Protein AF-A0A7C6J1G3-F1 (afdb_monomer)

Sequence (186 aa):
MIFKYNRFLTGIILILGGLLIISLSATAILRTLIIIASLIILFSNIPSLIENSKAAKWKTYNFFDSLMMVIFAIVLLIFPPDFITKIIGGVIFGLSIINLIKAKDKIKQLQNDLYRYILALILIIVDPIDITKIVCWIIGLLVIVTGIILLLDIRLPKRSQPTKSEEPRRRTNVIDVDDFHVHDEE

Secondary structure (DSSP, 8-state):
-HHHHHHHHHHHHHHHHHHHHHHS-HHHHHHHHHHHHHHHHHHHHHHHHHHHHTS-TTSHHHHHHHHHHHHHHHHHHHS-HHHHHHHHHHHHHHHHHHHHHH-SSHHHHHHHHHHHHHHHHHHHHS-HHHHHHHHHHHHHHHHHHHHHHHHHHHHS---PPP------------------------

Solvent-accessible surface area (backbone atoms only — not comparable to full-atom values): 10358 Å² total; per-residue (Å²): 112,69,72,62,51,54,44,43,52,50,14,53,52,30,33,53,48,11,53,48,46,50,68,49,57,34,62,58,52,53,52,51,52,44,47,53,53,26,49,53,42,36,67,62,23,52,61,51,26,59,56,32,68,74,48,64,90,84,37,53,63,59,23,50,52,25,45,52,46,39,53,48,23,52,48,55,67,73,47,58,70,60,59,53,39,31,49,53,14,50,50,47,36,49,52,49,50,52,52,39,71,72,39,94,50,46,68,63,43,47,66,72,43,41,65,47,48,52,50,16,48,46,36,55,71,47,54,61,48,57,55,42,42,54,51,31,43,55,53,14,50,53,37,28,52,51,12,50,53,45,45,50,60,70,69,50,74,76,79,72,72,82,75,80,74,88,78,84,82,78,84,75,87,79,80,92,74,85,88,86,83,87,90,83,95,135

Nearest PDB structures (foldseek):
  3ja6-assembly1_I  TM=3.444E-01  e=5.443E+00  Escherichia coli

Radius of gyration: 36.63 Å; Cα contacts (8 Å, |Δi|>4): 139; chains: 1; bounding box: 53×96×107 Å

Structure (mmCIF, N/CA/C/O backbone):
data_AF-A0A7C6J1G3-F1
#
_entry.id   AF-A0A7C6J1G3-F1
#
loop_
_atom_site.group_PDB
_atom_site.id
_atom_site.type_symbol
_atom_site.label_atom_id
_atom_site.label_alt_id
_atom_site.label_comp_id
_atom_site.label_asym_id
_atom_site.label_entity_id
_atom_site.label_seq_id
_atom_site.pdbx_PDB_ins_code
_atom_site.Cartn_x
_atom_site.Cartn_y
_atom_site.Cartn_z
_atom_site.occupancy
_atom_site.B_iso_or_equiv
_atom_site.auth_seq_id
_atom_site.auth_comp_id
_atom_site.auth_asym_id
_atom_site.auth_atom_id
_atom_site.pdbx_PDB_model_num
ATOM 1 N N . MET A 1 1 ? 18.988 21.930 -32.491 1.00 55.47 1 MET A N 1
ATOM 2 C CA . MET A 1 1 ? 19.706 20.733 -31.986 1.00 55.47 1 MET A CA 1
ATOM 3 C C . MET A 1 1 ? 19.414 20.461 -30.507 1.00 55.47 1 MET A C 1
ATOM 5 O O . MET A 1 1 ? 19.002 19.354 -30.190 1.00 55.47 1 MET A O 1
ATOM 9 N N . ILE A 1 2 ? 19.508 21.475 -29.637 1.00 58.78 2 ILE A N 1
ATOM 10 C CA . ILE A 1 2 ? 19.320 21.386 -28.170 1.00 58.78 2 ILE A CA 1
ATOM 11 C C . ILE A 1 2 ? 17.994 20.710 -27.756 1.00 58.78 2 ILE A C 1
ATOM 13 O O . ILE A 1 2 ? 17.982 19.817 -26.916 1.00 58.78 2 ILE A O 1
ATOM 17 N N . PHE A 1 3 ? 16.877 21.044 -28.412 1.00 60.72 3 PHE A N 1
ATOM 18 C CA . PHE A 1 3 ? 15.561 20.480 -28.066 1.00 60.72 3 PHE A CA 1
ATOM 19 C C . PHE A 1 3 ? 15.422 18.971 -28.351 1.00 60.72 3 PHE A C 1
ATOM 21 O O . PHE A 1 3 ? 14.710 18.270 -27.634 1.00 60.72 3 PHE A O 1
ATOM 28 N N . LYS A 1 4 ? 16.109 18.455 -29.383 1.00 63.78 4 LYS A N 1
ATOM 29 C CA . LYS A 1 4 ? 16.123 17.013 -29.697 1.00 63.78 4 LYS A CA 1
ATOM 30 C C . LYS A 1 4 ? 16.995 16.238 -28.708 1.00 63.78 4 LYS A C 1
ATOM 32 O O . LYS A 1 4 ? 16.631 15.132 -28.325 1.00 63.78 4 LYS A O 1
ATOM 37 N N . TYR A 1 5 ? 18.097 16.843 -28.266 1.00 72.88 5 TYR A N 1
ATOM 38 C CA . TYR A 1 5 ? 18.989 16.259 -27.267 1.00 72.88 5 TYR A CA 1
ATOM 39 C C . TYR A 1 5 ? 18.300 16.115 -25.904 1.00 72.88 5 TYR A C 1
ATOM 41 O O . TYR A 1 5 ? 18.354 15.044 -25.306 1.00 72.88 5 TYR A O 1
ATOM 49 N N . ASN A 1 6 ? 17.552 17.135 -25.469 1.00 81.25 6 ASN A N 1
ATOM 50 C CA . ASN A 1 6 ? 16.806 17.068 -24.210 1.00 81.25 6 ASN A CA 1
ATOM 51 C C . ASN A 1 6 ? 15.760 15.947 -24.215 1.00 81.25 6 ASN A C 1
ATOM 53 O O . ASN A 1 6 ? 15.710 15.175 -23.267 1.00 81.25 6 ASN A O 1
ATOM 57 N N . ARG A 1 7 ? 14.979 15.788 -25.294 1.00 81.88 7 ARG A N 1
ATOM 58 C CA . ARG A 1 7 ? 13.995 14.692 -25.387 1.00 81.88 7 ARG A CA 1
ATOM 59 C C . ARG A 1 7 ? 14.649 13.310 -25.389 1.00 81.88 7 ARG A C 1
ATOM 61 O O . ARG A 1 7 ? 14.102 12.382 -24.801 1.00 81.88 7 ARG A O 1
ATOM 68 N N . PHE A 1 8 ? 15.814 13.178 -26.027 1.00 85.44 8 PHE A N 1
ATOM 69 C CA . PHE A 1 8 ? 16.560 11.920 -26.068 1.00 85.44 8 PHE A CA 1
ATOM 70 C C . PHE A 1 8 ? 17.057 11.535 -24.674 1.00 85.44 8 PHE A C 1
ATOM 72 O O . PHE A 1 8 ? 16.825 10.416 -24.219 1.00 85.44 8 PHE A O 1
ATOM 79 N N . LEU A 1 9 ? 17.660 12.494 -23.967 1.00 89.00 9 LEU A N 1
ATOM 80 C CA . LEU A 1 9 ? 18.106 12.321 -22.589 1.00 89.00 9 LEU A CA 1
ATOM 81 C C . LEU A 1 9 ? 16.930 11.963 -21.666 1.00 89.00 9 LEU A C 1
ATOM 83 O O . LEU A 1 9 ? 17.026 11.009 -20.900 1.00 89.00 9 LEU A O 1
ATOM 87 N N . THR A 1 10 ? 15.799 12.670 -21.777 1.00 89.88 10 THR A N 1
ATOM 88 C CA . THR A 1 10 ? 14.585 12.371 -21.001 1.00 89.88 10 THR A CA 1
ATOM 89 C C . THR A 1 10 ? 14.067 10.958 -21.275 1.00 89.88 10 THR A C 1
ATOM 91 O O . THR A 1 10 ? 13.721 10.256 -20.331 1.00 89.88 10 THR A O 1
ATOM 94 N N . GLY A 1 11 ? 14.058 10.504 -22.533 1.00 89.81 11 GLY A N 1
ATOM 95 C CA . GLY A 1 11 ? 13.656 9.139 -22.886 1.00 89.81 11 GLY A CA 1
ATOM 96 C C . GLY A 1 11 ? 14.539 8.071 -22.232 1.00 89.81 11 GLY A C 1
ATOM 97 O O . GLY A 1 11 ? 14.019 7.113 -21.662 1.00 89.81 11 GLY A O 1
ATOM 98 N N . ILE A 1 12 ? 15.864 8.266 -22.234 1.00 92.62 12 ILE A N 1
ATOM 99 C CA . ILE A 1 12 ? 16.811 7.369 -21.546 1.00 92.62 12 ILE A CA 1
ATOM 100 C C . ILE A 1 12 ? 16.575 7.376 -20.032 1.00 92.62 12 ILE A C 1
ATOM 102 O O . ILE A 1 12 ? 16.497 6.309 -19.425 1.00 92.62 12 ILE A O 1
ATOM 106 N N . ILE A 1 13 ? 16.426 8.559 -19.424 1.00 94.00 13 ILE A N 1
ATOM 107 C CA . ILE A 1 13 ? 16.165 8.699 -17.983 1.00 94.00 13 ILE A CA 1
ATOM 108 C C . ILE A 1 13 ? 14.877 7.970 -17.593 1.00 94.00 13 ILE A C 1
ATOM 110 O O . ILE A 1 13 ? 14.857 7.291 -16.571 1.00 94.00 13 ILE A O 1
ATOM 114 N N . LEU A 1 14 ? 13.821 8.059 -18.405 1.00 93.31 14 LEU A N 1
ATOM 115 C CA . LEU A 1 14 ? 12.567 7.352 -18.148 1.00 93.31 14 LEU A CA 1
ATOM 116 C C . LEU A 1 14 ? 12.742 5.835 -18.229 1.00 93.31 14 LEU A C 1
ATOM 118 O O . LEU A 1 14 ? 12.286 5.137 -17.332 1.00 93.31 14 LEU A O 1
ATOM 122 N N . ILE A 1 15 ? 13.443 5.308 -19.236 1.00 93.44 15 ILE A N 1
ATOM 123 C CA . ILE A 1 15 ? 13.691 3.859 -19.332 1.00 93.44 15 ILE A CA 1
ATOM 124 C C . ILE A 1 15 ? 14.484 3.362 -18.119 1.00 93.44 15 ILE A C 1
ATOM 126 O O . ILE A 1 15 ? 14.101 2.369 -17.498 1.00 93.44 15 ILE A O 1
ATOM 1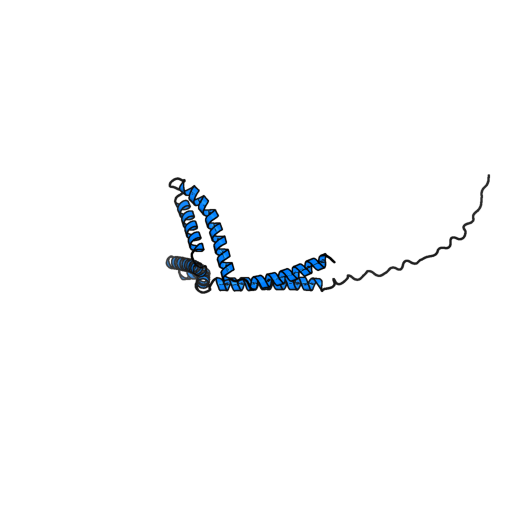30 N N . LEU A 1 16 ? 15.554 4.071 -17.745 1.00 94.44 16 LEU A N 1
ATOM 131 C CA . LEU A 1 16 ? 16.349 3.742 -16.560 1.00 94.44 16 LEU A CA 1
ATOM 132 C C . LEU A 1 16 ? 15.520 3.851 -15.275 1.00 94.44 16 LEU A C 1
ATOM 134 O O . LEU A 1 16 ? 15.597 2.971 -14.423 1.00 94.44 16 LEU A O 1
ATOM 138 N N . GLY A 1 17 ? 14.690 4.888 -15.152 1.00 92.12 17 GLY A N 1
ATOM 139 C CA . GLY A 1 17 ? 13.786 5.079 -14.022 1.00 92.12 17 GLY A CA 1
ATOM 140 C C . GLY A 1 17 ? 12.739 3.971 -13.913 1.00 92.12 17 GLY A C 1
ATOM 141 O O . GLY A 1 17 ? 12.500 3.459 -12.825 1.00 92.12 17 GLY A O 1
ATOM 142 N N . GLY A 1 18 ? 12.156 3.539 -15.031 1.00 91.12 18 GLY A N 1
ATOM 143 C CA . GLY A 1 18 ? 11.203 2.433 -15.057 1.00 91.12 18 GLY A CA 1
ATOM 144 C C . GLY A 1 18 ? 11.844 1.093 -14.686 1.00 91.12 18 GLY A C 1
ATOM 145 O O . GLY A 1 18 ? 11.279 0.357 -13.880 1.00 91.12 18 GLY A O 1
ATOM 146 N N . LEU A 1 19 ? 13.059 0.809 -15.175 1.00 93.88 19 LEU A N 1
ATOM 147 C CA . LEU A 1 19 ? 13.841 -0.357 -14.736 1.00 93.88 19 LEU A CA 1
ATOM 148 C C . LEU A 1 19 ? 14.156 -0.300 -13.237 1.00 93.88 19 L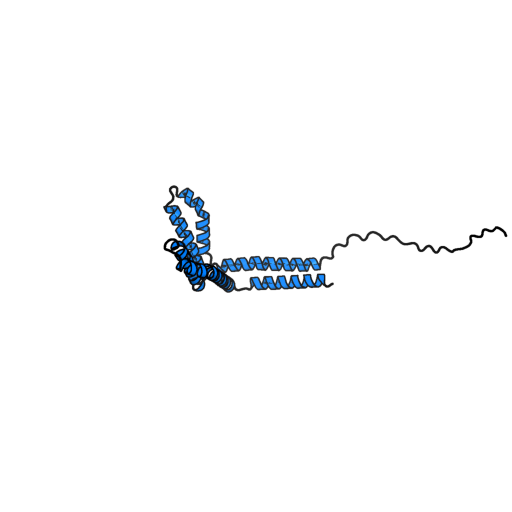EU A C 1
ATOM 150 O O . LEU A 1 19 ? 14.057 -1.313 -12.546 1.00 93.88 19 LEU A O 1
ATOM 154 N N . LEU A 1 20 ? 14.496 0.884 -12.725 1.00 92.69 20 LEU A N 1
ATOM 155 C CA . LEU A 1 20 ? 14.763 1.091 -11.307 1.00 92.69 20 LEU A CA 1
ATOM 156 C C . LEU A 1 20 ? 13.513 0.810 -10.462 1.00 92.69 20 LEU A C 1
ATOM 158 O O . LEU A 1 20 ? 13.609 0.070 -9.490 1.00 92.69 20 LEU A O 1
ATOM 162 N N . ILE A 1 21 ? 12.336 1.302 -10.868 1.00 91.38 21 ILE A N 1
ATOM 163 C CA . ILE A 1 21 ? 11.056 1.024 -10.191 1.00 91.38 21 ILE A CA 1
ATOM 164 C C . ILE A 1 21 ? 10.758 -0.482 -10.145 1.00 91.38 21 ILE A C 1
ATOM 166 O O . ILE A 1 21 ? 10.332 -0.980 -9.107 1.00 91.38 21 ILE A O 1
ATOM 170 N N . ILE A 1 22 ? 11.002 -1.214 -11.237 1.00 91.69 22 ILE A N 1
ATOM 171 C CA . ILE A 1 22 ? 10.791 -2.674 -11.293 1.00 91.69 22 ILE A CA 1
ATOM 172 C C . ILE A 1 22 ? 11.765 -3.418 -10.368 1.00 91.69 22 ILE A C 1
ATOM 174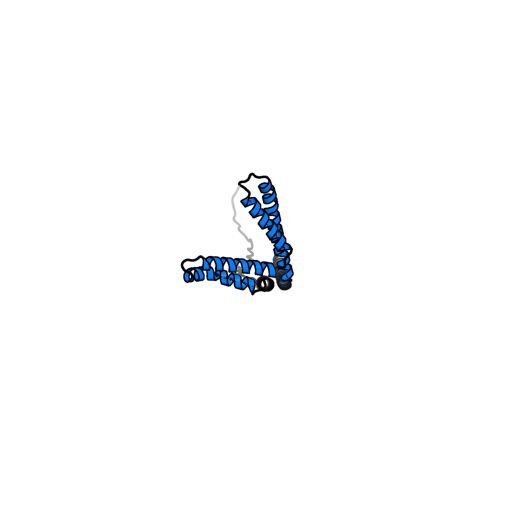 O O . ILE A 1 22 ? 11.401 -4.432 -9.777 1.00 91.69 22 ILE A O 1
ATOM 178 N N . SER A 1 23 ? 12.995 -2.916 -10.248 1.00 90.31 23 SER A N 1
ATOM 179 C CA . SER A 1 23 ? 14.060 -3.507 -9.430 1.00 90.31 23 SER A CA 1
ATOM 180 C C . SER A 1 23 ? 13.931 -3.188 -7.934 1.00 90.31 23 SER A C 1
ATOM 182 O O . SER A 1 23 ? 14.582 -3.821 -7.099 1.00 90.31 23 SER A O 1
ATOM 184 N N . LEU A 1 24 ? 13.098 -2.211 -7.553 1.00 90.31 24 LEU A N 1
ATOM 185 C CA . LEU A 1 24 ? 12.931 -1.862 -6.147 1.00 90.31 24 LEU A CA 1
ATOM 186 C C . LEU A 1 24 ? 12.335 -3.029 -5.346 1.00 90.31 24 LEU A C 1
ATOM 188 O O . LEU A 1 24 ? 11.374 -3.687 -5.745 1.00 90.31 24 LEU A O 1
ATOM 192 N N . SER A 1 25 ? 12.863 -3.221 -4.137 1.00 89.19 25 SER A N 1
ATOM 193 C CA . SER A 1 25 ? 12.294 -4.164 -3.179 1.00 89.19 25 SER A CA 1
ATOM 194 C C . SER A 1 25 ? 10.911 -3.691 -2.728 1.00 89.19 25 SER A C 1
ATOM 196 O O . SER A 1 25 ? 10.782 -2.688 -2.021 1.00 89.19 25 SER A O 1
ATOM 198 N N . ALA A 1 26 ? 9.876 -4.448 -3.093 1.00 87.06 26 ALA A N 1
ATOM 199 C CA . ALA A 1 26 ? 8.499 -4.196 -2.672 1.00 87.06 26 ALA A CA 1
ATOM 200 C C . ALA A 1 26 ? 8.353 -4.149 -1.143 1.00 87.06 26 ALA A C 1
ATOM 202 O O . ALA A 1 26 ? 7.615 -3.320 -0.616 1.00 87.06 26 ALA A O 1
ATOM 203 N N . THR A 1 27 ? 9.112 -4.976 -0.419 1.00 86.81 27 THR A N 1
ATOM 204 C CA . THR A 1 27 ? 9.146 -4.962 1.048 1.00 86.81 27 THR A CA 1
ATOM 205 C C . THR A 1 27 ? 9.686 -3.637 1.583 1.00 86.81 27 THR A C 1
ATOM 207 O O . THR A 1 27 ? 9.135 -3.091 2.536 1.00 86.81 27 THR A O 1
ATOM 210 N N . ALA A 1 28 ? 10.742 -3.096 0.965 1.00 86.81 28 ALA A N 1
ATOM 211 C CA . ALA A 1 28 ? 11.298 -1.805 1.356 1.00 86.81 28 ALA A CA 1
ATOM 212 C C . ALA A 1 28 ? 10.307 -0.669 1.075 1.00 86.81 28 ALA A C 1
ATOM 214 O O . ALA A 1 28 ? 10.052 0.132 1.969 1.00 86.81 28 ALA A O 1
ATOM 215 N N . ILE A 1 29 ? 9.685 -0.649 -0.113 1.00 88.00 29 ILE A N 1
ATOM 216 C CA . ILE A 1 29 ? 8.659 0.346 -0.470 1.00 88.00 29 ILE A CA 1
ATOM 217 C C . ILE A 1 29 ? 7.518 0.327 0.545 1.00 88.00 29 ILE A C 1
ATOM 219 O O . ILE A 1 29 ? 7.181 1.363 1.115 1.00 88.00 29 ILE A O 1
ATOM 223 N N . LEU A 1 30 ? 6.936 -0.849 0.789 1.00 87.19 30 LEU A N 1
ATOM 224 C CA . LEU A 1 30 ? 5.787 -0.992 1.675 1.00 87.19 30 LEU A CA 1
ATOM 225 C C . LEU A 1 30 ? 6.130 -0.558 3.106 1.00 87.19 30 LEU A C 1
ATOM 227 O O . LEU A 1 30 ? 5.359 0.161 3.740 1.00 87.19 30 LEU A O 1
ATOM 231 N N . ARG A 1 31 ? 7.321 -0.926 3.593 1.00 86.75 31 ARG A N 1
ATOM 232 C CA . ARG A 1 31 ? 7.805 -0.507 4.912 1.00 86.75 31 ARG A CA 1
ATOM 233 C C . ARG A 1 31 ? 8.002 1.005 4.991 1.00 86.75 31 ARG A C 1
ATOM 235 O O . ARG A 1 31 ? 7.574 1.615 5.965 1.00 86.75 31 ARG A O 1
ATOM 242 N N . THR A 1 32 ? 8.596 1.622 3.971 1.00 89.12 32 THR A N 1
ATOM 243 C CA . THR A 1 32 ? 8.761 3.079 3.907 1.00 89.12 32 THR A CA 1
ATOM 244 C C . THR A 1 32 ? 7.411 3.794 3.883 1.00 89.12 32 THR A C 1
ATOM 246 O O . THR A 1 32 ? 7.228 4.756 4.626 1.00 89.12 32 THR A O 1
ATOM 249 N N . LEU A 1 33 ? 6.443 3.312 3.098 1.00 88.50 33 LEU A N 1
ATOM 250 C CA . LEU A 1 33 ? 5.092 3.881 3.052 1.00 88.50 33 LEU A CA 1
ATOM 251 C C . LEU A 1 33 ? 4.389 3.803 4.410 1.00 88.50 33 LEU A C 1
ATOM 253 O O . LEU A 1 33 ? 3.800 4.791 4.842 1.00 88.50 33 LEU A O 1
ATOM 257 N N . ILE A 1 34 ? 4.489 2.669 5.110 1.00 88.62 34 ILE A N 1
ATOM 258 C CA . ILE A 1 34 ? 3.907 2.507 6.450 1.00 88.62 34 ILE A CA 1
ATOM 259 C C . ILE A 1 34 ? 4.566 3.444 7.459 1.00 88.62 34 ILE A C 1
ATOM 261 O O . ILE A 1 34 ? 3.860 4.056 8.259 1.00 88.62 34 ILE A O 1
ATOM 265 N N . ILE A 1 35 ? 5.889 3.614 7.407 1.00 90.44 35 ILE A N 1
ATOM 266 C CA . ILE A 1 35 ? 6.593 4.569 8.271 1.00 90.44 35 ILE A CA 1
ATOM 267 C C . ILE A 1 35 ? 6.085 5.990 8.010 1.00 90.44 35 ILE A C 1
ATOM 269 O O . ILE A 1 35 ? 5.720 6.685 8.956 1.00 90.44 35 ILE A O 1
ATOM 273 N N . ILE A 1 36 ? 6.000 6.408 6.743 1.00 92.88 36 ILE A N 1
ATOM 274 C CA . ILE A 1 36 ? 5.495 7.738 6.371 1.00 92.88 36 ILE A CA 1
ATOM 275 C C . ILE A 1 36 ? 4.052 7.925 6.858 1.00 92.88 36 ILE A C 1
ATOM 277 O O . ILE A 1 36 ? 3.757 8.923 7.512 1.00 92.88 36 ILE A O 1
ATOM 281 N N . ALA A 1 37 ? 3.164 6.962 6.601 1.00 89.69 37 ALA A N 1
ATOM 282 C CA . ALA A 1 37 ? 1.771 7.023 7.035 1.00 89.69 37 ALA A CA 1
ATOM 283 C C . ALA A 1 37 ? 1.650 7.106 8.565 1.00 89.69 37 ALA A C 1
ATOM 285 O O . ALA A 1 37 ? 0.896 7.926 9.085 1.00 89.69 37 ALA A O 1
ATOM 286 N N . SER A 1 38 ? 2.437 6.311 9.291 1.00 91.56 38 SER A N 1
ATOM 287 C CA . SER A 1 38 ? 2.443 6.310 10.757 1.00 91.56 38 SER A CA 1
ATOM 288 C C . SER A 1 38 ? 2.935 7.638 11.322 1.00 91.56 38 SER A C 1
ATOM 290 O O . SER A 1 38 ? 2.339 8.162 12.259 1.00 91.56 38 SER A O 1
ATOM 292 N N . LEU A 1 39 ? 3.978 8.226 10.727 1.00 94.31 39 LEU A N 1
ATOM 293 C CA . LEU A 1 39 ? 4.459 9.552 11.109 1.00 94.31 39 LEU A CA 1
ATOM 294 C C . LEU A 1 39 ? 3.384 10.616 10.887 1.00 94.31 39 LEU A C 1
ATOM 296 O O . LEU A 1 39 ? 3.158 11.425 11.782 1.00 94.31 39 LEU A O 1
ATOM 300 N N . ILE A 1 40 ? 2.684 10.592 9.748 1.00 94.12 40 ILE A N 1
ATOM 301 C CA . ILE A 1 40 ? 1.577 11.522 9.476 1.00 94.12 40 ILE A CA 1
ATOM 302 C C . ILE A 1 40 ? 0.501 11.404 10.563 1.00 94.12 40 ILE A C 1
ATOM 304 O O . ILE A 1 40 ? 0.102 12.424 11.123 1.00 94.12 40 ILE A O 1
ATOM 308 N N . ILE A 1 41 ? 0.085 10.180 10.911 1.00 93.00 41 ILE A N 1
ATOM 309 C CA . ILE A 1 41 ? -0.918 9.940 11.962 1.00 93.00 41 ILE A CA 1
ATOM 310 C C . ILE A 1 41 ? -0.422 10.451 13.320 1.00 93.00 41 ILE A C 1
ATOM 312 O O . ILE A 1 41 ? -1.188 11.077 14.053 1.00 93.00 41 ILE A O 1
ATOM 316 N N . LEU A 1 42 ? 0.846 10.224 13.671 1.00 93.19 42 LEU A N 1
ATOM 317 C CA . LEU A 1 42 ? 1.416 10.724 14.924 1.00 93.19 42 LEU A CA 1
ATOM 318 C C . LEU A 1 42 ? 1.428 12.254 14.959 1.00 93.19 42 LEU A C 1
ATOM 320 O O . LEU A 1 42 ? 0.935 12.846 15.918 1.00 93.19 42 LEU A O 1
ATOM 324 N N . PHE A 1 43 ? 1.931 12.899 13.906 1.00 92.88 43 PHE A N 1
ATOM 325 C CA . PHE A 1 43 ? 1.994 14.358 13.831 1.00 92.88 43 PHE A CA 1
ATOM 326 C C . PHE A 1 43 ? 0.612 15.009 13.858 1.00 92.88 43 PHE A C 1
ATOM 328 O O . PHE A 1 43 ? 0.468 16.073 14.455 1.00 92.88 43 PHE A O 1
ATOM 335 N N . SER A 1 44 ? -0.411 14.383 13.269 1.00 90.75 44 SER A N 1
ATOM 336 C CA . SER A 1 44 ? -1.774 14.917 13.314 1.00 90.75 44 SER A CA 1
ATOM 337 C C . SER A 1 44 ? -2.458 14.697 14.666 1.00 90.75 44 SER A C 1
ATOM 339 O O . SER A 1 44 ? -3.209 15.559 15.119 1.00 90.75 44 SER A O 1
ATOM 341 N N . ASN A 1 45 ? -2.218 13.560 15.329 1.00 91.00 45 ASN A N 1
ATOM 342 C CA . ASN A 1 45 ? -2.992 13.165 16.510 1.00 91.00 45 ASN A CA 1
ATOM 343 C C . ASN A 1 45 ? -2.327 13.510 17.847 1.00 91.00 45 ASN A C 1
ATOM 345 O O . ASN A 1 45 ? -3.047 13.724 18.818 1.00 91.00 45 ASN A O 1
ATOM 349 N N . ILE A 1 46 ? -0.997 13.636 17.927 1.00 91.69 46 ILE A N 1
ATOM 350 C CA . ILE A 1 46 ? -0.314 14.047 19.169 1.00 91.69 46 ILE A CA 1
ATOM 351 C C . ILE A 1 46 ? -0.747 15.455 19.620 1.00 91.69 46 ILE A C 1
ATOM 353 O O . ILE A 1 46 ? -1.114 15.601 20.789 1.00 91.69 46 ILE A O 1
ATOM 357 N N . PRO A 1 47 ? -0.774 16.491 18.754 1.00 90.06 47 PRO A N 1
ATOM 358 C CA . PRO A 1 47 ? -1.239 17.817 19.162 1.00 90.06 47 PRO A CA 1
ATOM 359 C C . PRO A 1 47 ? -2.696 17.792 19.635 1.00 90.06 47 PRO A C 1
ATOM 361 O O . PRO A 1 47 ? -3.009 18.337 20.693 1.00 90.06 47 PRO A O 1
ATOM 364 N N . SER A 1 48 ? -3.560 17.079 18.903 1.00 85.88 48 SER A N 1
ATOM 365 C CA . SER A 1 48 ? -4.969 16.877 19.264 1.00 85.88 48 SER A CA 1
ATOM 366 C C . SER A 1 48 ? -5.117 16.174 20.619 1.00 85.88 48 SER A C 1
ATOM 368 O O . SER A 1 48 ? -5.948 16.564 21.439 1.00 85.88 48 SER A O 1
ATOM 370 N N . LEU A 1 49 ? -4.286 15.168 20.906 1.00 88.06 49 LEU A N 1
ATOM 371 C CA . LEU A 1 49 ? -4.276 14.470 22.190 1.00 88.06 49 LEU A CA 1
ATOM 372 C C . LEU A 1 49 ? -3.908 15.420 23.336 1.00 88.06 49 LEU A C 1
ATOM 374 O O . LEU A 1 49 ? -4.590 15.439 24.360 1.00 88.06 49 LEU A O 1
ATOM 378 N N . ILE A 1 50 ? -2.869 16.241 23.153 1.00 87.50 50 ILE A N 1
ATOM 379 C CA . ILE A 1 50 ? -2.422 17.216 24.157 1.00 87.50 50 ILE A CA 1
ATOM 380 C C . ILE A 1 50 ? -3.506 18.269 24.405 1.00 87.50 50 ILE A C 1
ATOM 382 O O . ILE A 1 50 ? -3.792 18.590 25.558 1.00 87.50 50 ILE A O 1
ATOM 386 N N . GLU A 1 51 ? -4.131 18.797 23.355 1.00 87.88 51 GLU A N 1
ATOM 387 C CA . GLU A 1 51 ? -5.186 19.805 23.481 1.00 87.88 51 GLU A CA 1
ATOM 388 C C . GLU A 1 51 ? -6.424 19.239 24.187 1.00 87.88 51 GLU A C 1
ATOM 390 O O . GLU A 1 51 ? -6.932 19.830 25.143 1.00 87.88 51 GLU A O 1
ATOM 395 N N . ASN A 1 52 ? -6.875 18.054 23.771 1.00 85.62 52 ASN A N 1
ATOM 396 C CA . ASN A 1 52 ? -8.045 17.407 24.355 1.00 85.62 52 ASN A CA 1
ATOM 397 C C . ASN A 1 52 ? -7.790 16.893 25.779 1.00 85.62 52 ASN A C 1
ATOM 399 O O . ASN A 1 52 ? -8.738 16.811 26.556 1.00 85.62 52 ASN A O 1
ATOM 403 N N . SER A 1 53 ? -6.533 16.626 26.159 1.00 81.31 53 SER A N 1
ATOM 404 C CA . SER A 1 53 ? -6.167 16.256 27.538 1.00 81.31 53 SER A CA 1
ATOM 405 C C . SER A 1 53 ? -6.417 17.382 28.549 1.00 81.31 53 SER A C 1
ATOM 407 O O . SER A 1 53 ? -6.659 17.124 29.725 1.00 81.31 53 SER A O 1
ATOM 409 N N . LYS A 1 54 ? -6.389 18.637 28.084 1.00 83.44 54 LYS A N 1
ATOM 410 C CA . LYS A 1 54 ? -6.599 19.839 28.904 1.00 83.44 54 LYS A CA 1
ATOM 411 C C . LYS A 1 54 ? -8.065 20.275 28.968 1.00 83.44 54 LYS A C 1
ATOM 413 O O . LYS A 1 54 ? -8.394 21.207 29.698 1.00 83.44 54 LYS A O 1
ATOM 418 N N . ALA A 1 55 ? -8.944 19.650 28.187 1.00 69.25 55 ALA A N 1
ATOM 419 C CA . ALA A 1 55 ? -10.337 20.053 28.066 1.00 69.25 55 ALA A CA 1
ATOM 420 C C . ALA A 1 55 ? -11.249 19.343 29.084 1.00 69.25 55 ALA A C 1
ATOM 422 O O . ALA A 1 55 ? -11.001 18.214 29.500 1.00 69.25 55 ALA A O 1
ATOM 423 N N . ALA A 1 56 ? -12.341 20.012 29.470 1.00 61.09 56 ALA A N 1
ATOM 424 C CA . ALA A 1 56 ? -13.333 19.488 30.407 1.00 61.09 56 ALA A CA 1
ATOM 425 C C . ALA A 1 56 ? -14.007 18.184 29.918 1.00 61.09 56 ALA A C 1
ATOM 427 O O . ALA A 1 56 ? -14.006 17.873 28.726 1.00 61.09 56 ALA A O 1
ATOM 428 N N . LYS A 1 57 ? -14.660 17.481 30.859 1.00 62.19 57 LYS A N 1
ATOM 429 C CA . LYS A 1 57 ? -15.301 16.139 30.809 1.00 62.19 57 LYS A CA 1
ATOM 430 C C . LYS A 1 57 ? -16.111 15.758 29.547 1.00 62.19 57 LYS A C 1
ATOM 432 O O . LYS A 1 57 ? -16.446 14.597 29.371 1.00 62.19 57 LYS A O 1
ATOM 437 N N . TRP A 1 58 ? -16.447 16.711 28.683 1.00 58.94 58 TRP A N 1
ATOM 438 C CA . TRP A 1 58 ? -17.239 16.518 27.463 1.00 58.94 58 TRP A CA 1
ATOM 439 C C . TRP A 1 58 ? -16.383 16.201 26.224 1.00 58.94 58 TRP A C 1
ATOM 441 O O . TRP A 1 58 ? -16.911 15.701 25.238 1.00 58.94 58 TRP A O 1
ATOM 451 N N . LYS A 1 59 ? -15.060 16.438 26.263 1.00 65.62 59 LYS A N 1
ATOM 452 C CA . LYS A 1 59 ? -14.128 16.090 25.167 1.00 65.62 59 LYS A CA 1
ATOM 453 C C . LYS A 1 59 ? -13.458 14.719 25.328 1.00 65.62 59 LYS A C 1
ATOM 455 O O . LYS A 1 59 ? -12.553 14.383 24.568 1.00 65.62 59 LYS A O 1
ATOM 460 N N . THR A 1 60 ? -13.897 13.907 26.290 1.00 74.94 60 THR A N 1
ATOM 461 C CA . THR A 1 60 ? -13.264 12.616 26.597 1.00 74.94 60 THR A CA 1
ATOM 462 C C . THR A 1 60 ? -13.296 11.652 25.407 1.00 74.94 60 THR A C 1
ATOM 464 O O . THR A 1 60 ? -12.325 10.935 25.195 1.00 74.94 60 THR A O 1
ATOM 467 N N . TYR A 1 61 ? -14.347 11.686 24.579 1.00 82.31 61 TYR A N 1
ATOM 468 C CA . TYR A 1 61 ? -14.405 10.894 23.344 1.00 82.31 61 TYR A CA 1
ATOM 469 C C . TYR A 1 61 ? -13.278 11.265 22.368 1.00 82.31 61 TYR A C 1
ATOM 471 O O . TYR A 1 61 ? -12.542 10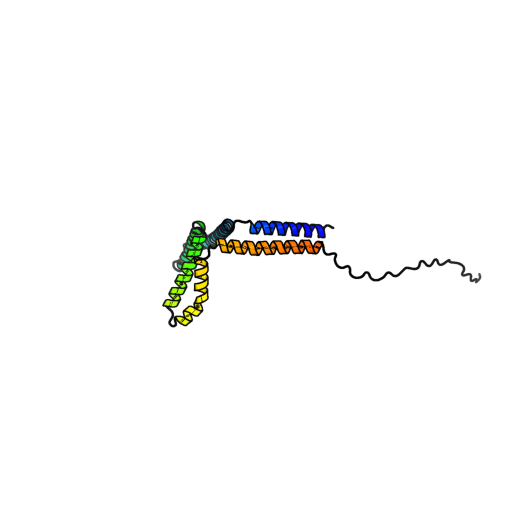.387 21.937 1.00 82.31 61 TYR A O 1
ATOM 479 N N . ASN A 1 62 ? -13.078 12.559 22.097 1.00 82.44 62 ASN A N 1
ATOM 480 C CA . ASN A 1 62 ? -12.023 13.031 21.190 1.00 82.44 62 ASN A CA 1
ATOM 481 C C . ASN A 1 62 ? -10.620 12.748 21.742 1.00 82.44 62 ASN A C 1
ATOM 483 O O . ASN A 1 62 ? -9.694 12.492 20.981 1.00 82.44 62 ASN A O 1
ATOM 487 N N . PHE A 1 63 ? -10.456 12.777 23.069 1.00 86.56 63 PHE A N 1
ATOM 488 C CA . PHE A 1 63 ? -9.212 12.349 23.702 1.00 86.56 63 PHE A CA 1
ATOM 489 C C . PHE A 1 63 ? -8.935 10.864 23.436 1.00 86.56 63 PHE A C 1
ATOM 491 O O . PHE A 1 63 ? -7.837 10.520 23.005 1.00 86.56 63 PHE A O 1
ATOM 498 N N . PHE A 1 64 ? -9.924 9.992 23.660 1.00 85.44 64 PHE A N 1
ATOM 499 C CA . PHE A 1 64 ? -9.770 8.560 23.404 1.00 85.44 64 PHE A CA 1
ATOM 500 C C . PHE A 1 64 ? -9.584 8.250 21.919 1.00 85.44 64 PHE A C 1
ATOM 502 O O . PHE A 1 64 ? -8.771 7.392 21.599 1.00 85.44 64 PHE A O 1
ATOM 509 N N . ASP A 1 65 ? -10.264 8.958 21.023 1.00 85.25 65 ASP A N 1
ATOM 510 C CA . ASP A 1 65 ? -10.095 8.800 19.576 1.00 85.25 65 ASP A CA 1
ATOM 511 C C . ASP A 1 65 ? -8.651 9.114 19.149 1.00 85.25 65 ASP A C 1
ATOM 513 O O . ASP A 1 65 ? -7.958 8.254 18.601 1.00 85.25 65 ASP A O 1
ATOM 517 N N . SER A 1 66 ? -8.129 10.283 19.537 1.00 88.06 66 SER A N 1
ATOM 518 C CA . SER A 1 66 ? -6.729 10.648 19.289 1.00 88.06 66 SER A CA 1
ATOM 519 C C . SER A 1 66 ? -5.746 9.670 19.941 1.00 88.06 66 SER A C 1
ATOM 521 O O . SER A 1 66 ? -4.723 9.337 19.343 1.00 88.06 66 SER A O 1
ATOM 523 N N . LEU A 1 67 ? -6.043 9.174 21.148 1.00 90.06 67 LEU A N 1
ATOM 524 C CA . LEU A 1 67 ? -5.200 8.199 21.845 1.00 90.06 67 LEU A CA 1
ATOM 525 C C . LEU A 1 67 ? -5.148 6.869 21.086 1.00 90.06 67 LEU A C 1
ATOM 527 O O . LEU A 1 67 ? -4.065 6.322 20.883 1.00 90.06 67 LEU A O 1
ATOM 531 N N . MET A 1 68 ? -6.300 6.367 20.638 1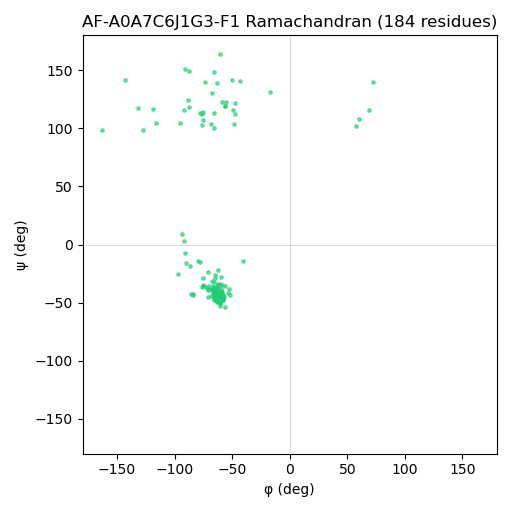.00 88.44 68 MET A N 1
ATOM 532 C CA . MET A 1 68 ? -6.390 5.133 19.860 1.00 88.44 68 MET A CA 1
ATOM 533 C C . MET A 1 68 ? -5.662 5.273 18.524 1.00 88.44 68 MET A C 1
ATOM 535 O O . MET A 1 68 ? -4.963 4.346 18.125 1.00 88.44 68 MET A O 1
ATOM 539 N N . MET A 1 69 ? -5.737 6.438 17.875 1.00 89.75 69 MET A N 1
ATOM 540 C CA . MET A 1 69 ? -4.996 6.716 16.641 1.00 89.75 69 MET A CA 1
ATOM 541 C C . MET A 1 69 ? -3.479 6.767 16.862 1.00 89.75 69 MET A C 1
ATOM 543 O O . MET A 1 69 ? -2.722 6.244 16.044 1.00 89.75 69 MET A O 1
ATOM 547 N N . VAL A 1 70 ? -3.016 7.331 17.983 1.00 91.88 70 VAL A N 1
ATOM 548 C CA . VAL A 1 70 ? -1.591 7.306 18.359 1.00 91.88 70 VAL A CA 1
ATOM 549 C C . VAL A 1 70 ? -1.121 5.875 18.626 1.00 91.88 70 VAL A C 1
ATOM 551 O O . VAL A 1 70 ? -0.092 5.464 18.092 1.00 91.88 70 VAL A O 1
ATOM 554 N N . ILE A 1 71 ? -1.880 5.090 19.398 1.00 91.12 71 ILE A N 1
ATOM 555 C CA . ILE A 1 71 ? -1.569 3.674 19.651 1.00 91.12 71 ILE A CA 1
ATOM 556 C C . ILE A 1 71 ? -1.533 2.899 18.332 1.00 91.12 71 ILE A C 1
ATOM 558 O O . ILE A 1 71 ? -0.593 2.144 18.090 1.00 91.12 71 ILE A O 1
ATOM 562 N N . PHE A 1 72 ? -2.512 3.119 17.454 1.00 89.44 72 PHE A N 1
ATOM 563 C CA . PHE A 1 72 ? -2.570 2.489 16.141 1.00 89.44 72 PHE A CA 1
ATOM 564 C C . PHE A 1 72 ? -1.326 2.809 15.304 1.00 89.44 72 PHE A C 1
ATOM 566 O O . PHE A 1 72 ? -0.712 1.895 14.762 1.00 89.44 72 PHE A O 1
ATOM 573 N N . ALA A 1 73 ? -0.884 4.068 15.264 1.00 90.69 73 ALA A N 1
ATOM 574 C CA . ALA A 1 73 ? 0.335 4.446 14.553 1.00 90.69 73 ALA A CA 1
ATOM 575 C C . ALA A 1 73 ? 1.600 3.785 15.128 1.00 90.69 73 ALA A C 1
ATOM 577 O O . ALA A 1 73 ? 2.480 3.373 14.375 1.00 90.69 73 ALA A O 1
ATOM 578 N N . ILE A 1 74 ? 1.694 3.631 16.451 1.00 91.38 74 ILE A N 1
ATOM 579 C CA . ILE A 1 74 ? 2.807 2.910 17.088 1.00 91.38 74 ILE A CA 1
ATOM 580 C C . ILE A 1 74 ? 2.776 1.424 16.705 1.00 91.38 74 ILE A C 1
ATOM 582 O O . ILE A 1 74 ? 3.808 0.850 16.363 1.00 91.38 74 ILE A O 1
ATOM 586 N N . VAL A 1 75 ? 1.593 0.804 16.709 1.00 89.44 75 VAL A N 1
ATOM 587 C CA . VAL A 1 75 ? 1.405 -0.586 16.268 1.00 89.44 75 VAL A CA 1
ATOM 588 C C . VAL A 1 75 ? 1.829 -0.748 14.804 1.00 89.44 75 VAL A C 1
ATOM 590 O O . VAL A 1 75 ? 2.568 -1.681 14.492 1.00 89.44 75 VAL A O 1
ATOM 593 N N . LEU A 1 76 ? 1.456 0.184 13.923 1.00 88.19 76 LEU A N 1
ATOM 594 C CA . LEU A 1 76 ? 1.888 0.184 12.521 1.00 88.19 76 LEU A CA 1
ATOM 595 C C . LEU A 1 76 ? 3.418 0.236 12.358 1.00 88.19 76 LEU A C 1
ATOM 597 O O . LEU A 1 76 ? 3.946 -0.369 11.430 1.00 88.19 76 LEU A O 1
ATOM 601 N N . LEU A 1 77 ? 4.135 0.934 13.245 1.00 89.19 77 LEU A N 1
ATOM 602 C CA . LEU A 1 77 ? 5.599 1.035 13.194 1.00 89.19 77 LEU A CA 1
ATOM 603 C C . LEU A 1 77 ? 6.315 -0.235 13.667 1.00 89.19 77 LEU A C 1
ATOM 605 O O . LEU A 1 77 ? 7.396 -0.550 13.167 1.00 89.19 77 LEU A O 1
ATOM 609 N N . ILE A 1 78 ? 5.746 -0.929 14.653 1.00 88.44 78 ILE A N 1
ATOM 610 C CA . ILE A 1 78 ? 6.381 -2.089 15.290 1.00 88.44 78 ILE A CA 1
ATOM 611 C C . ILE A 1 78 ? 6.128 -3.364 14.486 1.00 88.44 78 ILE A C 1
ATOM 613 O O . ILE A 1 78 ? 7.034 -4.182 14.314 1.00 88.44 78 ILE A O 1
ATOM 617 N N . PHE A 1 79 ? 4.898 -3.555 14.014 1.00 87.62 79 PHE A N 1
ATOM 618 C CA . PHE A 1 79 ? 4.497 -4.810 13.395 1.00 87.62 79 PHE A CA 1
ATOM 619 C C . PHE A 1 79 ? 4.801 -4.853 11.894 1.00 87.62 79 PHE A C 1
ATOM 621 O O . PHE A 1 79 ? 4.756 -3.830 11.209 1.00 87.62 79 PHE A O 1
ATOM 628 N N . PRO A 1 80 ? 5.092 -6.049 11.347 1.00 83.75 80 PRO A N 1
ATOM 629 C CA . PRO A 1 80 ? 5.345 -6.190 9.926 1.00 83.75 80 PRO A CA 1
ATOM 630 C C . PRO A 1 80 ? 4.080 -5.874 9.102 1.00 83.75 80 PRO A C 1
ATOM 632 O O . PRO A 1 80 ? 2.965 -6.168 9.548 1.00 83.75 80 PRO A O 1
ATOM 635 N N . PRO A 1 81 ? 4.237 -5.335 7.878 1.00 80.19 81 PRO A N 1
ATOM 636 C CA . PRO A 1 81 ? 3.120 -4.940 7.014 1.00 80.19 81 PRO A CA 1
ATOM 637 C C . PRO A 1 81 ? 2.087 -6.047 6.781 1.00 80.19 81 PRO A C 1
ATOM 639 O O . PRO A 1 81 ? 0.880 -5.795 6.768 1.00 80.19 81 PRO A O 1
ATOM 642 N N . ASP 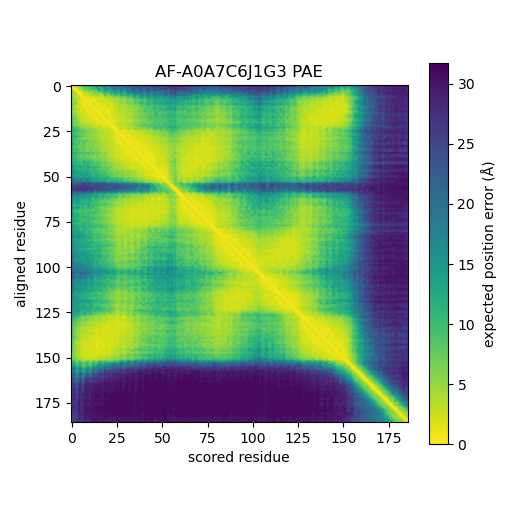A 1 82 ? 2.558 -7.286 6.641 1.00 83.19 82 ASP A N 1
ATOM 643 C CA . ASP A 1 82 ? 1.707 -8.447 6.377 1.00 83.19 82 ASP A CA 1
ATOM 644 C C . ASP A 1 82 ? 0.781 -8.738 7.562 1.00 83.19 82 ASP A C 1
ATOM 646 O O . ASP A 1 82 ? -0.390 -9.071 7.384 1.00 83.19 82 ASP A O 1
ATOM 650 N N . PHE A 1 83 ? 1.278 -8.553 8.789 1.00 84.94 83 PHE A N 1
ATOM 651 C CA . PHE A 1 83 ? 0.488 -8.742 10.002 1.00 84.94 83 PHE A CA 1
ATOM 652 C C . PHE A 1 83 ? -0.599 -7.674 10.131 1.00 84.94 83 PHE A C 1
ATOM 654 O O . PHE A 1 83 ? -1.756 -7.997 10.392 1.00 84.94 83 PHE A O 1
ATOM 661 N N . ILE A 1 84 ? -0.252 -6.411 9.876 1.00 81.75 84 ILE A N 1
ATOM 662 C CA . ILE A 1 84 ? -1.210 -5.299 9.884 1.00 81.75 84 ILE A CA 1
ATOM 663 C C . ILE A 1 84 ? -2.321 -5.524 8.857 1.00 81.75 84 ILE A C 1
ATOM 665 O O . ILE A 1 84 ? -3.499 -5.368 9.171 1.00 81.75 84 ILE A O 1
ATOM 669 N N . THR A 1 85 ? -1.958 -5.920 7.639 1.00 83.12 85 THR A N 1
ATOM 670 C CA . THR A 1 85 ? -2.921 -6.136 6.549 1.00 83.12 85 THR A CA 1
ATOM 671 C C . THR A 1 85 ? -3.899 -7.258 6.899 1.00 83.12 85 THR A C 1
ATOM 673 O O . THR A 1 85 ? -5.109 -7.100 6.728 1.00 83.12 85 THR A O 1
ATOM 676 N N . LYS A 1 86 ? -3.399 -8.339 7.513 1.00 86.44 86 LYS A N 1
ATOM 677 C CA . LYS A 1 86 ? -4.219 -9.446 8.027 1.00 86.44 86 LYS A CA 1
ATOM 678 C C . LYS A 1 86 ? -5.138 -9.010 9.169 1.00 86.44 86 LYS A C 1
ATOM 680 O O . LYS A 1 86 ? -6.302 -9.407 9.179 1.00 86.44 86 LYS A O 1
ATOM 685 N N . ILE A 1 87 ? -4.673 -8.152 10.084 1.00 86.38 87 ILE A N 1
ATOM 686 C CA . ILE A 1 87 ? -5.530 -7.558 11.124 1.00 86.38 87 ILE A CA 1
ATOM 687 C C . ILE A 1 87 ? -6.654 -6.739 10.489 1.00 86.38 87 ILE A C 1
ATOM 689 O O . ILE A 1 87 ? -7.816 -6.944 10.831 1.00 86.38 87 ILE A O 1
ATOM 693 N N . ILE A 1 88 ? -6.335 -5.838 9.556 1.00 85.62 88 ILE A N 1
ATOM 694 C CA . ILE A 1 88 ? -7.330 -4.988 8.885 1.00 85.62 88 ILE A CA 1
ATOM 695 C C . ILE A 1 88 ? -8.360 -5.856 8.154 1.00 85.62 88 ILE A C 1
ATOM 697 O O . ILE A 1 88 ? -9.563 -5.661 8.332 1.00 85.62 88 ILE A O 1
ATOM 701 N N . GLY A 1 89 ? -7.904 -6.854 7.391 1.00 86.56 89 GLY A N 1
ATOM 702 C CA . GLY A 1 89 ? -8.780 -7.822 6.733 1.00 86.56 89 GLY A CA 1
ATOM 703 C C . GLY A 1 89 ? -9.680 -8.557 7.729 1.00 86.56 89 GLY A C 1
ATOM 704 O O . GLY A 1 89 ? -10.891 -8.634 7.524 1.00 86.56 89 GLY A O 1
ATOM 705 N N . GLY A 1 90 ? -9.125 -9.011 8.856 1.00 87.81 90 GLY A N 1
ATOM 706 C CA . GLY A 1 90 ? -9.875 -9.659 9.932 1.00 87.81 90 GLY A CA 1
ATOM 707 C C . GLY A 1 90 ? -10.939 -8.758 10.564 1.00 87.81 90 GLY A C 1
ATOM 708 O O . GLY A 1 90 ? -12.064 -9.203 10.788 1.00 87.81 90 GLY A O 1
ATOM 709 N N . VAL A 1 91 ? -10.632 -7.478 10.793 1.00 87.56 91 VAL A N 1
ATOM 710 C CA . VAL A 1 91 ? -11.591 -6.493 11.320 1.00 87.56 91 VAL A CA 1
ATOM 711 C C . VAL A 1 91 ? -12.728 -6.250 10.327 1.00 87.56 91 VAL A C 1
ATOM 713 O O . VAL A 1 91 ? -13.893 -6.286 10.721 1.00 87.56 91 VAL A O 1
ATOM 716 N N . ILE A 1 92 ? -12.423 -6.056 9.038 1.00 89.75 92 ILE A N 1
ATOM 717 C CA . ILE A 1 92 ? -13.441 -5.868 7.988 1.00 89.75 92 ILE A CA 1
ATOM 718 C C . ILE A 1 92 ? -14.343 -7.102 7.890 1.00 89.75 92 ILE A C 1
ATOM 720 O O . ILE A 1 92 ? -15.571 -6.975 7.819 1.00 89.75 92 ILE A O 1
ATOM 724 N N . PHE A 1 93 ? -13.751 -8.297 7.934 1.00 91.06 93 PHE A N 1
ATOM 725 C CA . PHE A 1 93 ? -14.488 -9.555 7.921 1.00 91.06 93 PHE A CA 1
ATOM 726 C C . PHE A 1 93 ? -15.408 -9.679 9.139 1.00 91.06 93 PHE A C 1
ATOM 728 O O . PHE A 1 93 ? -16.606 -9.919 8.991 1.00 91.06 93 PHE A O 1
ATOM 735 N N . GLY A 1 94 ? -14.874 -9.440 10.340 1.00 88.44 94 GLY A N 1
ATOM 736 C CA . GLY A 1 94 ? -15.621 -9.496 11.594 1.00 88.44 94 GLY A CA 1
ATOM 737 C C . GLY A 1 94 ? -16.783 -8.504 11.632 1.00 88.44 94 GLY A C 1
ATOM 738 O O . GLY A 1 94 ? -17.902 -8.888 11.968 1.00 88.44 94 GLY A O 1
ATOM 739 N N . LEU A 1 95 ? -16.562 -7.253 11.215 1.00 88.88 95 LEU A N 1
ATOM 740 C CA . LEU A 1 95 ? -17.622 -6.245 11.102 1.00 88.88 95 LEU A CA 1
ATOM 741 C C . LEU A 1 95 ? -18.726 -6.684 10.134 1.00 88.88 95 LEU A C 1
ATOM 743 O O . LEU A 1 95 ? -19.909 -6.529 10.439 1.00 88.88 95 LEU A O 1
ATOM 747 N N . SER A 1 96 ? -18.352 -7.275 9.000 1.00 87.94 96 SER A N 1
ATOM 748 C CA . SER A 1 96 ? -19.311 -7.776 8.009 1.00 87.94 96 SER A CA 1
ATOM 749 C C . SER A 1 96 ? -20.134 -8.943 8.570 1.00 87.94 96 SER A C 1
ATOM 751 O O . SER A 1 96 ? -21.356 -8.949 8.445 1.00 87.94 96 SER A O 1
ATOM 753 N N . ILE A 1 97 ? -19.505 -9.880 9.294 1.00 88.81 97 ILE A N 1
ATOM 754 C CA . ILE A 1 97 ? -20.212 -10.953 10.018 1.00 88.81 97 ILE A CA 1
ATOM 755 C C . ILE A 1 97 ? -21.180 -10.379 11.055 1.00 88.81 97 ILE A C 1
ATOM 757 O O . ILE A 1 97 ? -22.328 -10.813 11.124 1.00 88.81 97 ILE A O 1
ATOM 761 N N . ILE A 1 98 ? -20.748 -9.403 11.856 1.00 89.44 98 ILE A N 1
ATOM 762 C CA . ILE A 1 98 ? -21.602 -8.779 12.874 1.00 89.44 98 ILE A CA 1
ATOM 763 C C . ILE A 1 98 ? -22.834 -8.142 12.219 1.00 89.44 98 ILE A C 1
ATOM 765 O O . ILE A 1 98 ? -23.945 -8.307 12.726 1.00 89.44 98 ILE A O 1
ATOM 769 N N . ASN A 1 99 ? -22.660 -7.455 11.088 1.00 87.12 99 ASN A N 1
ATOM 770 C CA . ASN A 1 99 ? -23.771 -6.866 10.339 1.00 87.12 99 ASN A CA 1
ATOM 771 C C . ASN A 1 99 ? -24.726 -7.936 9.808 1.00 87.12 99 ASN A C 1
ATOM 773 O O . ASN A 1 99 ? -25.939 -7.790 9.946 1.00 87.12 99 ASN A O 1
ATOM 777 N N . LEU A 1 100 ? -24.193 -9.037 9.277 1.00 89.75 100 LEU A N 1
ATOM 778 C CA . LEU A 1 100 ? -24.989 -10.161 8.795 1.00 89.75 100 LEU A CA 1
ATOM 779 C C . LEU A 1 100 ? -25.799 -10.829 9.917 1.00 89.75 100 LEU A C 1
ATOM 781 O O . LEU A 1 100 ? -26.967 -11.158 9.717 1.00 89.75 100 LEU A O 1
ATOM 785 N N . ILE A 1 101 ? -25.209 -11.002 11.104 1.00 90.44 101 ILE A N 1
ATOM 786 C CA . ILE A 1 101 ? -25.891 -11.576 12.276 1.00 90.44 101 ILE A CA 1
ATOM 787 C C . ILE A 1 101 ? -27.003 -10.646 12.777 1.00 90.44 101 ILE A C 1
ATOM 789 O O . ILE A 1 101 ? -28.067 -11.120 13.170 1.00 90.44 101 ILE A O 1
ATOM 793 N N . LYS A 1 102 ? -26.769 -9.328 12.763 1.00 90.75 102 LYS A N 1
ATOM 794 C CA . LYS A 1 102 ? -27.739 -8.317 13.218 1.00 90.75 102 LYS A CA 1
ATOM 795 C C . LYS A 1 102 ? -28.845 -8.024 12.198 1.00 90.75 102 LYS A C 1
ATOM 797 O O . LYS A 1 102 ? -29.839 -7.388 12.553 1.00 90.75 102 LYS A O 1
ATOM 802 N N . ALA A 1 103 ? -28.684 -8.433 10.943 1.00 90.19 103 ALA A N 1
ATOM 803 C CA . ALA A 1 103 ? -29.625 -8.112 9.881 1.00 90.19 103 ALA A CA 1
ATOM 804 C C . ALA A 1 103 ? -30.930 -8.911 9.989 1.00 90.19 103 ALA A C 1
ATOM 806 O O . ALA A 1 103 ? -30.935 -10.115 10.241 1.00 90.19 103 ALA A O 1
ATOM 807 N N . LYS A 1 104 ? -32.053 -8.231 9.719 1.00 88.06 104 LYS A N 1
ATOM 808 C CA . LYS A 1 104 ? -33.379 -8.865 9.621 1.00 88.06 104 LYS A CA 1
ATOM 809 C C . LYS A 1 104 ? -33.481 -9.797 8.410 1.00 88.06 104 LYS A C 1
ATOM 811 O O . LYS A 1 104 ? -34.074 -10.863 8.515 1.00 88.06 104 LYS A O 1
ATOM 816 N N . ASP A 1 105 ? -32.888 -9.398 7.285 1.00 92.75 105 ASP A N 1
ATOM 817 C CA . ASP A 1 105 ? -32.798 -10.198 6.062 1.00 92.75 105 ASP A CA 1
ATOM 818 C C . ASP A 1 105 ? -31.328 -10.505 5.761 1.00 92.75 105 ASP A C 1
ATOM 820 O O . ASP A 1 105 ? -30.561 -9.648 5.313 1.00 92.75 105 ASP A O 1
ATOM 824 N N . LYS A 1 106 ? -30.937 -11.749 6.043 1.00 90.25 106 LYS A N 1
A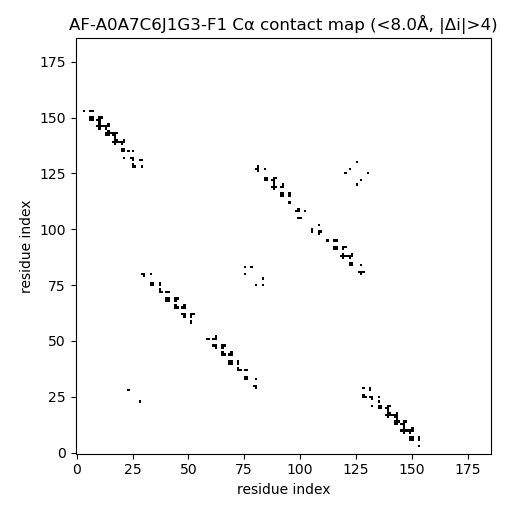TOM 825 C CA . LYS A 1 106 ? -29.552 -12.210 5.923 1.00 90.25 106 LYS A CA 1
ATOM 826 C C . LYS A 1 106 ? -29.086 -12.257 4.472 1.00 90.25 106 LYS A C 1
ATOM 828 O O . LYS A 1 106 ? -27.941 -11.927 4.194 1.00 90.25 106 LYS A O 1
ATOM 833 N N . ILE A 1 107 ? -29.956 -12.656 3.545 1.00 90.50 107 ILE A N 1
ATOM 834 C CA . ILE A 1 107 ? -29.576 -12.853 2.140 1.00 90.50 107 ILE A CA 1
ATOM 835 C C . ILE A 1 107 ? -29.324 -11.495 1.490 1.00 90.50 107 ILE A C 1
ATOM 837 O O . ILE A 1 107 ? -28.296 -11.296 0.842 1.00 90.50 107 ILE A O 1
ATOM 841 N N . LYS A 1 108 ? -30.217 -10.531 1.734 1.00 91.50 108 LYS A N 1
ATOM 842 C CA . LYS A 1 108 ? -30.048 -9.167 1.230 1.00 91.50 108 LYS A CA 1
ATOM 843 C C . LYS A 1 108 ? -28.820 -8.480 1.832 1.00 91.50 108 LYS A C 1
ATOM 845 O O . LYS A 1 108 ? -28.080 -7.811 1.114 1.00 91.50 108 LYS A O 1
ATOM 850 N N . GLN A 1 109 ? -28.566 -8.671 3.129 1.00 90.19 109 GLN A N 1
ATOM 851 C CA . GLN A 1 109 ? -27.367 -8.121 3.764 1.00 90.19 109 GLN A CA 1
ATOM 852 C C . GLN A 1 109 ? -26.085 -8.749 3.206 1.00 90.19 109 GLN A C 1
ATOM 854 O O . GLN A 1 109 ? -25.128 -8.028 2.940 1.00 90.19 109 GLN A O 1
ATOM 859 N N . LEU A 1 110 ? -26.073 -10.065 2.975 1.00 89.88 110 LEU A N 1
ATOM 860 C CA . LEU A 1 110 ? -24.928 -10.760 2.390 1.00 89.88 110 LEU A CA 1
ATOM 861 C C . LEU A 1 110 ? -24.593 -10.228 0.992 1.00 89.88 110 LEU A C 1
ATOM 863 O O . LEU A 1 110 ? -23.423 -10.013 0.694 1.00 89.88 110 LEU A O 1
ATOM 867 N N . GLN A 1 111 ? -25.602 -9.978 0.152 1.00 91.88 111 GLN A N 1
ATOM 868 C CA . GLN A 1 111 ? -25.400 -9.369 -1.167 1.00 91.88 111 GLN A CA 1
ATOM 869 C C . GLN A 1 111 ? -24.830 -7.951 -1.058 1.00 91.88 111 GLN A C 1
ATOM 871 O O . GLN A 1 111 ? -23.900 -7.606 -1.785 1.00 91.88 111 GLN A O 1
ATOM 876 N N . ASN A 1 112 ? -25.340 -7.152 -0.116 1.00 91.25 112 ASN A N 1
ATOM 877 C CA . ASN A 1 112 ? -24.856 -5.793 0.110 1.00 91.25 112 ASN A CA 1
ATOM 878 C C . ASN A 1 112 ? -23.413 -5.758 0.628 1.00 91.25 112 ASN A C 1
ATOM 880 O O . ASN A 1 112 ? -22.648 -4.902 0.203 1.00 91.25 112 ASN A O 1
ATOM 884 N N . ASP A 1 113 ? -23.028 -6.673 1.518 1.00 92.50 113 ASP A N 1
ATOM 885 C CA . ASP A 1 113 ? -21.682 -6.732 2.101 1.00 92.50 113 ASP A CA 1
ATOM 886 C C . ASP A 1 113 ? -20.717 -7.642 1.315 1.00 92.50 113 ASP A C 1
ATOM 888 O O . ASP A 1 113 ? -19.557 -7.783 1.705 1.00 92.50 113 ASP A O 1
ATOM 892 N N . LEU A 1 114 ? -21.138 -8.234 0.188 1.00 90.81 114 LEU A N 1
ATOM 893 C CA . LEU A 1 114 ? -20.333 -9.189 -0.588 1.00 90.81 114 LEU A CA 1
ATOM 894 C C . LEU A 1 114 ? -18.951 -8.626 -0.951 1.00 90.81 114 LEU A C 1
ATOM 896 O O . LEU A 1 114 ? -17.938 -9.312 -0.817 1.00 90.81 114 LEU A O 1
ATOM 900 N N . TYR A 1 115 ? -18.894 -7.352 -1.343 1.00 90.62 115 TYR A N 1
ATOM 901 C CA . TYR A 1 115 ? -17.635 -6.680 -1.663 1.00 90.62 115 TYR A CA 1
ATOM 902 C C . TYR A 1 115 ? -16.688 -6.593 -0.455 1.00 90.62 115 TYR A C 1
ATOM 904 O O . TYR A 1 115 ? -15.476 -6.699 -0.627 1.00 90.62 115 TYR A O 1
ATOM 912 N N . ARG A 1 116 ? -17.217 -6.439 0.769 1.00 91.06 116 ARG A N 1
ATOM 913 C CA . ARG A 1 116 ? -16.417 -6.389 2.005 1.00 91.06 116 ARG A CA 1
ATOM 914 C C . ARG A 1 116 ? -15.834 -7.750 2.331 1.00 91.06 116 ARG A C 1
ATOM 916 O O . ARG A 1 116 ? -14.675 -7.824 2.722 1.00 91.06 116 ARG A O 1
ATOM 923 N N . TYR A 1 117 ? -16.608 -8.814 2.120 1.00 90.19 117 TYR A N 1
ATOM 924 C CA . TYR A 1 117 ? -16.122 -10.184 2.265 1.00 90.19 117 TYR A CA 1
ATOM 925 C C . TYR A 1 117 ? -14.997 -10.490 1.278 1.00 90.19 117 TYR A C 1
ATOM 927 O O . TYR A 1 117 ? -13.955 -10.992 1.690 1.00 90.19 117 TYR A O 1
ATOM 935 N N . ILE A 1 118 ? -15.177 -10.138 0.002 1.00 91.62 118 ILE A N 1
ATOM 936 C CA . ILE A 1 118 ? -14.150 -10.325 -1.031 1.00 91.62 118 ILE A CA 1
ATOM 937 C C . ILE A 1 118 ? -12.889 -9.529 -0.679 1.00 91.62 118 ILE A C 1
ATOM 939 O O . ILE A 1 118 ? -11.792 -10.078 -0.690 1.00 91.62 118 ILE A O 1
ATOM 943 N N . LEU A 1 119 ? -13.038 -8.254 -0.316 1.00 88.62 119 LEU A N 1
ATOM 944 C CA . LEU A 1 119 ? -11.914 -7.389 0.035 1.00 88.62 119 LEU A CA 1
ATOM 945 C C . LEU A 1 119 ? -11.167 -7.888 1.279 1.00 88.62 119 LEU A C 1
ATOM 947 O O . LEU A 1 119 ? -9.940 -7.926 1.279 1.00 88.62 119 LEU A O 1
ATOM 951 N N . ALA A 1 120 ? -11.886 -8.328 2.312 1.00 88.81 120 ALA A N 1
ATOM 952 C CA . ALA A 1 120 ? -11.279 -8.922 3.497 1.00 88.81 120 ALA A CA 1
ATOM 953 C C . ALA A 1 120 ? -10.523 -10.215 3.172 1.00 88.81 120 ALA A C 1
ATOM 955 O O . ALA A 1 120 ? -9.408 -10.406 3.649 1.00 88.81 120 ALA A O 1
ATOM 956 N N . LEU A 1 121 ? -11.099 -11.079 2.332 1.00 88.62 121 LEU A N 1
ATOM 957 C CA . LEU A 1 121 ? -10.453 -12.313 1.899 1.00 88.62 121 LEU A CA 1
ATOM 958 C C . LEU A 1 121 ? -9.158 -12.017 1.131 1.00 88.62 121 LEU A C 1
ATOM 960 O O . LEU A 1 121 ? -8.132 -12.628 1.412 1.00 88.62 121 LEU A O 1
ATOM 964 N N . ILE A 1 122 ? -9.188 -11.044 0.214 1.00 87.38 122 ILE A N 1
ATOM 965 C CA . ILE A 1 122 ? -8.000 -10.592 -0.519 1.00 87.38 122 ILE A CA 1
ATOM 966 C C . ILE A 1 122 ? -6.935 -10.093 0.459 1.00 87.38 122 ILE A C 1
ATOM 968 O O . ILE A 1 122 ? -5.797 -10.525 0.364 1.00 87.38 122 ILE A O 1
ATOM 972 N N . LEU A 1 123 ? -7.292 -9.249 1.431 1.00 86.31 123 LEU A N 1
ATOM 973 C CA . LEU A 1 123 ? -6.341 -8.717 2.418 1.00 86.31 123 LEU A CA 1
ATOM 974 C C . LEU A 1 123 ? -5.738 -9.788 3.342 1.00 86.31 123 LEU A C 1
ATOM 976 O O . LEU A 1 123 ? -4.635 -9.604 3.851 1.00 86.31 123 LEU A O 1
ATOM 980 N N . ILE A 1 124 ? -6.462 -10.881 3.600 1.00 86.56 124 ILE A N 1
ATOM 981 C CA . ILE A 1 124 ? -5.994 -11.973 4.466 1.00 86.56 124 ILE A CA 1
ATOM 982 C C . ILE A 1 124 ? -5.116 -12.962 3.690 1.00 86.56 124 ILE A C 1
ATOM 984 O O . ILE A 1 124 ? -4.106 -13.423 4.224 1.00 86.56 124 ILE A O 1
ATOM 988 N N . ILE A 1 125 ? -5.523 -13.317 2.468 1.00 85.94 125 ILE A N 1
ATOM 989 C CA . ILE A 1 125 ? -4.871 -14.353 1.655 1.00 85.94 125 ILE A CA 1
ATOM 990 C C . ILE A 1 125 ? -3.704 -13.782 0.853 1.00 85.94 125 ILE A C 1
ATOM 992 O O . ILE A 1 125 ? -2.666 -14.428 0.743 1.00 85.94 125 ILE A O 1
ATOM 996 N N . VAL A 1 126 ? -3.882 -12.606 0.254 1.00 85.44 126 VAL A N 1
ATOM 997 C CA . VAL A 1 126 ? -2.886 -12.008 -0.633 1.00 85.44 126 VAL A CA 1
ATOM 998 C C . VAL A 1 126 ? -1.920 -11.188 0.203 1.00 85.44 126 VAL A C 1
ATOM 1000 O O . VAL A 1 126 ? -2.310 -10.200 0.828 1.00 85.44 126 VAL A O 1
ATOM 1003 N N . ASP A 1 127 ? -0.644 -11.573 0.190 1.00 81.81 127 ASP A N 1
ATOM 1004 C CA . ASP A 1 127 ? 0.370 -10.807 0.898 1.00 81.81 127 ASP A CA 1
ATOM 1005 C C . ASP A 1 127 ? 0.548 -9.429 0.219 1.00 81.81 127 ASP A C 1
ATOM 1007 O O . ASP A 1 127 ? 0.724 -9.332 -1.004 1.00 81.81 127 ASP A O 1
ATOM 1011 N N . PRO A 1 128 ? 0.519 -8.322 0.986 1.00 81.31 128 PRO A N 1
ATOM 1012 C CA . PRO A 1 128 ? 0.573 -6.959 0.446 1.00 81.31 128 PRO A CA 1
ATOM 1013 C C . PRO A 1 128 ? 1.884 -6.670 -0.300 1.00 81.31 128 PRO A C 1
ATOM 1015 O O . PRO A 1 128 ? 1.940 -5.785 -1.160 1.00 81.31 128 PRO A O 1
ATOM 1018 N N . ILE A 1 129 ? 2.937 -7.437 -0.008 1.00 86.50 129 ILE A N 1
ATOM 1019 C CA . ILE A 1 129 ? 4.201 -7.412 -0.745 1.00 86.50 129 ILE A CA 1
ATOM 1020 C C . ILE A 1 129 ? 3.971 -7.774 -2.215 1.00 86.50 129 ILE A C 1
ATOM 1022 O O . ILE A 1 129 ? 4.505 -7.098 -3.094 1.00 86.50 129 ILE A O 1
ATOM 1026 N N . ASP A 1 130 ? 3.164 -8.793 -2.505 1.00 86.75 130 ASP A N 1
ATOM 1027 C CA . ASP A 1 130 ? 2.928 -9.237 -3.878 1.00 86.75 130 ASP A CA 1
ATOM 1028 C C . ASP A 1 130 ? 2.053 -8.250 -4.648 1.00 86.75 130 ASP A C 1
ATOM 1030 O O . ASP A 1 130 ? 2.350 -7.940 -5.802 1.00 86.75 130 ASP A O 1
ATOM 1034 N N . ILE A 1 131 ? 1.062 -7.643 -3.984 1.00 85.00 131 ILE A N 1
ATOM 1035 C CA . ILE A 1 131 ? 0.295 -6.523 -4.552 1.00 85.00 131 ILE A CA 1
ATOM 1036 C C . ILE A 1 131 ? 1.244 -5.376 -4.921 1.00 85.00 131 ILE A C 1
ATOM 1038 O O . ILE A 1 131 ? 1.198 -4.858 -6.036 1.00 85.00 131 ILE A O 1
ATOM 1042 N N . THR A 1 132 ? 2.151 -5.015 -4.011 1.00 86.56 132 THR A N 1
ATOM 1043 C CA . THR A 1 132 ? 3.126 -3.939 -4.233 1.00 86.56 132 THR A CA 1
ATOM 1044 C C . THR A 1 132 ? 4.049 -4.257 -5.413 1.00 86.56 132 THR A C 1
ATOM 1046 O O . THR A 1 132 ? 4.269 -3.388 -6.254 1.00 86.56 132 THR A O 1
ATOM 1049 N N . LYS A 1 133 ? 4.532 -5.503 -5.546 1.00 89.75 133 LYS A N 1
ATOM 1050 C CA . LYS A 1 133 ? 5.338 -5.931 -6.708 1.00 89.75 133 LYS A CA 1
ATOM 1051 C C . LYS A 1 133 ? 4.582 -5.759 -8.021 1.00 89.75 133 LYS A C 1
ATOM 1053 O O . LYS A 1 133 ? 5.134 -5.198 -8.964 1.00 89.75 133 LYS A O 1
ATOM 1058 N N . ILE A 1 134 ? 3.330 -6.219 -8.078 1.00 90.62 134 ILE A N 1
ATOM 1059 C CA . ILE A 1 134 ? 2.490 -6.113 -9.278 1.00 90.62 134 ILE A CA 1
ATOM 1060 C C . ILE A 1 134 ? 2.308 -4.641 -9.663 1.00 90.62 134 ILE A C 1
ATOM 1062 O O . ILE A 1 134 ? 2.481 -4.280 -10.827 1.00 90.62 134 ILE A O 1
ATOM 1066 N N . VAL A 1 135 ? 2.030 -3.771 -8.689 1.00 90.88 135 VAL A N 1
ATOM 1067 C CA . VAL A 1 135 ? 1.896 -2.326 -8.919 1.00 90.88 135 VAL A CA 1
ATOM 1068 C C . VAL A 1 135 ? 3.205 -1.720 -9.440 1.00 90.88 135 VAL A C 1
ATOM 1070 O O . VAL A 1 135 ? 3.181 -0.987 -10.430 1.00 90.88 135 VAL A O 1
ATOM 1073 N N . CYS A 1 136 ? 4.353 -2.057 -8.842 1.00 92.62 136 CYS A N 1
ATOM 1074 C CA . CYS A 1 136 ? 5.668 -1.609 -9.314 1.00 92.62 136 CYS A CA 1
ATOM 1075 C C . CYS A 1 136 ? 5.956 -2.062 -10.748 1.00 92.62 136 CYS A C 1
ATOM 1077 O O . CYS A 1 136 ? 6.472 -1.278 -11.543 1.00 92.62 136 CYS A O 1
ATOM 1079 N N . TRP A 1 137 ? 5.587 -3.293 -11.105 1.00 93.25 137 TRP A N 1
ATOM 1080 C CA . TRP A 1 137 ? 5.724 -3.801 -12.468 1.00 93.25 137 TRP A CA 1
ATOM 1081 C C . TRP A 1 137 ? 4.876 -3.017 -13.463 1.00 93.25 137 TRP A C 1
ATOM 1083 O O . TRP A 1 137 ? 5.395 -2.585 -14.490 1.00 93.25 137 TRP A O 1
ATOM 1093 N N . ILE A 1 138 ? 3.598 -2.789 -13.151 1.00 94.62 138 ILE A N 1
ATOM 1094 C CA . ILE A 1 138 ? 2.685 -2.046 -14.027 1.00 94.62 138 ILE A CA 1
ATOM 1095 C C . ILE A 1 138 ? 3.201 -0.619 -14.242 1.00 94.62 138 ILE A C 1
ATOM 1097 O O . ILE A 1 138 ? 3.342 -0.179 -15.383 1.00 94.62 138 ILE A O 1
ATOM 1101 N N . ILE A 1 139 ? 3.529 0.095 -13.161 1.00 94.06 139 ILE A N 1
ATOM 1102 C CA . ILE A 1 139 ? 4.021 1.476 -13.238 1.00 94.06 139 ILE A CA 1
ATOM 1103 C C . ILE A 1 139 ? 5.362 1.528 -13.972 1.00 94.06 139 ILE A C 1
ATOM 1105 O O . ILE A 1 139 ? 5.538 2.342 -14.876 1.00 94.06 139 ILE A O 1
ATOM 1109 N N . GLY A 1 140 ? 6.302 0.649 -13.622 1.00 93.56 140 GLY A N 1
ATOM 1110 C CA . GLY A 1 140 ? 7.614 0.603 -14.257 1.00 93.56 140 GLY A CA 1
ATOM 1111 C C . GLY A 1 140 ? 7.524 0.326 -15.758 1.00 93.56 140 GLY A C 1
ATOM 1112 O O . GLY A 1 140 ? 8.179 1.007 -16.547 1.00 93.56 140 GLY A O 1
ATOM 1113 N N . LEU A 1 141 ? 6.649 -0.593 -16.174 1.00 95.81 141 LEU A N 1
ATOM 1114 C CA . LEU A 1 141 ? 6.422 -0.902 -17.584 1.00 95.81 141 LEU A CA 1
ATOM 1115 C C . LEU A 1 141 ? 5.791 0.280 -18.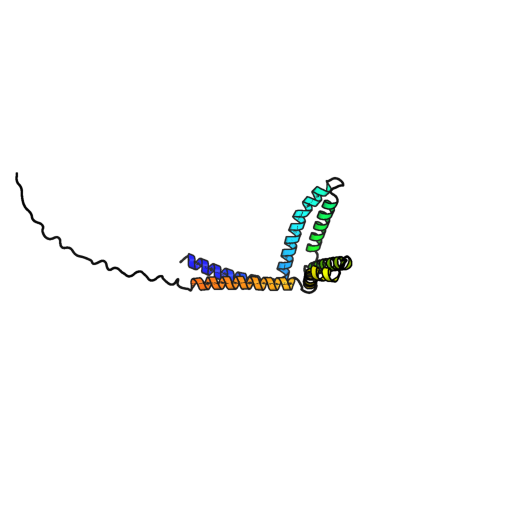334 1.00 95.81 141 LEU A C 1
ATOM 1117 O O . LEU A 1 141 ? 6.245 0.612 -19.428 1.00 95.81 141 LEU A O 1
ATOM 1121 N N . LEU A 1 142 ? 4.817 0.975 -17.737 1.00 95.12 142 LEU A N 1
ATOM 1122 C CA . LEU A 1 142 ? 4.235 2.197 -18.310 1.00 95.12 142 LEU A CA 1
ATOM 1123 C C . LEU A 1 142 ? 5.285 3.302 -18.509 1.00 95.12 142 LEU A C 1
ATOM 1125 O O . LEU A 1 142 ? 5.311 3.961 -19.554 1.00 95.12 142 LEU A O 1
ATOM 1129 N N . VAL A 1 143 ? 6.179 3.489 -17.535 1.00 95.19 143 VAL A N 1
ATOM 1130 C CA . VAL A 1 143 ? 7.277 4.462 -17.621 1.00 95.19 143 VAL A CA 1
ATOM 1131 C C . VAL A 1 143 ? 8.261 4.084 -18.737 1.00 95.19 143 VAL A C 1
ATOM 1133 O O . VAL A 1 143 ? 8.632 4.949 -19.534 1.00 95.19 143 VAL A O 1
ATOM 1136 N N . ILE A 1 144 ? 8.625 2.802 -18.860 1.00 95.31 144 ILE A N 1
ATOM 1137 C CA . ILE A 1 144 ? 9.495 2.309 -19.942 1.00 95.31 144 ILE A CA 1
ATOM 1138 C C . ILE A 1 144 ? 8.852 2.554 -21.309 1.00 95.31 144 ILE A C 1
ATOM 1140 O O . ILE A 1 144 ? 9.499 3.114 -22.194 1.00 95.31 144 ILE A O 1
ATOM 1144 N N . VAL A 1 145 ? 7.578 2.189 -21.481 1.00 95.00 145 VAL A N 1
ATOM 1145 C CA . VAL A 1 145 ? 6.840 2.401 -22.738 1.00 95.00 145 VAL A CA 1
ATOM 1146 C C . VAL A 1 145 ? 6.817 3.885 -23.107 1.00 95.00 145 VAL A C 1
ATOM 1148 O O . VAL A 1 145 ? 7.099 4.239 -24.252 1.00 95.00 145 VAL A O 1
ATOM 1151 N N . THR A 1 146 ? 6.576 4.765 -22.134 1.00 92.50 146 THR A N 1
ATOM 1152 C CA . THR A 1 146 ? 6.602 6.222 -22.341 1.00 92.50 146 THR A CA 1
ATOM 1153 C C . THR A 1 146 ? 7.984 6.706 -22.791 1.00 92.50 146 THR A C 1
ATOM 1155 O O . THR A 1 146 ? 8.093 7.505 -23.724 1.00 92.50 146 THR A O 1
ATOM 1158 N N . GLY A 1 147 ? 9.053 6.185 -22.179 1.00 91.75 147 GLY A N 1
ATOM 1159 C CA . GLY A 1 147 ? 10.430 6.467 -22.582 1.00 91.75 147 GLY A CA 1
ATOM 1160 C C . GLY A 1 147 ? 10.736 6.015 -24.015 1.00 91.75 147 GLY A C 1
ATOM 1161 O O . GLY A 1 147 ? 11.326 6.775 -24.783 1.00 91.75 147 GLY A O 1
ATOM 1162 N N . ILE A 1 148 ? 10.276 4.823 -24.414 1.00 92.12 148 ILE A N 1
ATOM 1163 C CA . ILE A 1 148 ? 10.439 4.299 -25.781 1.00 92.12 148 ILE A CA 1
ATOM 1164 C C . ILE A 1 148 ? 9.713 5.187 -26.800 1.00 92.12 148 ILE A C 1
ATOM 1166 O O . ILE A 1 148 ? 10.304 5.548 -27.819 1.00 92.12 148 ILE A O 1
ATOM 1170 N N . ILE A 1 149 ? 8.467 5.587 -26.525 1.00 90.00 149 ILE A N 1
ATOM 1171 C CA . ILE A 1 149 ? 7.690 6.470 -27.412 1.00 90.00 149 ILE A CA 1
ATOM 1172 C C . ILE A 1 149 ? 8.432 7.795 -27.640 1.00 90.00 149 ILE A C 1
ATOM 1174 O O . ILE A 1 149 ? 8.565 8.239 -28.781 1.00 90.00 149 ILE A O 1
ATOM 1178 N N . LEU A 1 150 ? 8.983 8.393 -26.579 1.00 88.00 150 LEU A N 1
ATOM 1179 C CA . LEU A 1 150 ? 9.772 9.625 -26.672 1.00 88.00 150 LEU A CA 1
ATOM 1180 C C . LEU A 1 150 ? 11.039 9.461 -27.522 1.00 88.00 150 LEU A C 1
ATOM 1182 O O . LEU A 1 150 ? 11.399 10.377 -28.259 1.00 88.00 150 LEU A O 1
ATOM 1186 N N . LEU A 1 151 ? 11.706 8.305 -27.458 1.00 87.50 151 LEU A N 1
ATOM 1187 C CA . LEU A 1 151 ? 12.873 8.022 -28.299 1.00 87.50 151 LEU A CA 1
ATOM 1188 C C . LEU A 1 151 ? 12.501 7.826 -29.776 1.00 87.50 151 LEU A C 1
ATOM 1190 O O . LEU A 1 151 ? 13.256 8.247 -30.657 1.00 87.50 151 LEU A O 1
ATOM 1194 N N . LEU A 1 152 ? 11.345 7.217 -30.056 1.00 84.38 152 LEU A N 1
ATOM 1195 C CA . LEU A 1 152 ? 10.843 7.012 -31.418 1.00 84.38 152 LEU A CA 1
ATOM 1196 C C . LEU A 1 152 ? 10.386 8.326 -32.073 1.00 84.38 152 LEU A C 1
ATOM 1198 O O . LEU A 1 152 ? 10.695 8.548 -33.244 1.00 84.38 152 LEU A O 1
ATOM 1202 N N . ASP A 1 153 ? 9.750 9.234 -31.323 1.00 78.44 153 ASP A N 1
ATOM 1203 C CA . ASP A 1 153 ? 9.320 10.561 -31.809 1.00 78.44 153 ASP A CA 1
ATOM 1204 C C . ASP A 1 153 ? 10.504 11.420 -32.306 1.00 78.44 153 ASP A C 1
ATOM 1206 O O . ASP A 1 153 ? 10.380 12.230 -33.221 1.00 78.44 153 ASP A O 1
ATOM 1210 N N . ILE A 1 154 ? 11.708 11.198 -31.768 1.00 65.81 154 ILE A N 1
ATOM 1211 C CA . ILE A 1 154 ? 12.932 11.891 -32.210 1.00 65.81 154 ILE A CA 1
ATOM 1212 C C . ILE A 1 154 ? 13.441 11.349 -33.553 1.00 65.81 154 ILE A C 1
ATOM 1214 O O . ILE A 1 154 ? 14.076 12.093 -34.311 1.00 65.81 154 ILE A O 1
ATOM 1218 N N . ARG A 1 155 ? 13.178 10.066 -33.845 1.00 60.09 155 ARG A N 1
ATOM 1219 C CA . ARG A 1 155 ? 13.615 9.383 -35.073 1.00 60.09 155 ARG A CA 1
ATOM 1220 C C . ARG A 1 155 ? 12.656 9.560 -36.242 1.00 60.09 155 ARG A C 1
ATOM 1222 O O . ARG A 1 155 ? 13.087 9.368 -37.375 1.00 60.09 155 ARG A O 1
ATOM 1229 N N . LEU A 1 156 ? 11.402 9.942 -36.006 1.00 55.97 156 LEU A N 1
ATOM 1230 C CA . LEU A 1 156 ? 10.478 10.262 -37.088 1.00 55.97 156 LEU A CA 1
ATOM 1231 C C . LEU A 1 156 ? 10.827 11.654 -37.640 1.00 55.97 156 LEU A C 1
ATOM 1233 O O . LEU A 1 156 ? 10.661 12.657 -36.937 1.00 55.97 156 LEU A O 1
ATOM 1237 N N . PRO A 1 157 ? 11.332 11.776 -38.885 1.00 47.75 157 PRO A N 1
ATOM 1238 C CA . PRO A 1 157 ? 11.389 13.081 -39.517 1.00 47.75 157 PRO A CA 1
ATOM 1239 C C . PRO A 1 157 ? 9.952 13.602 -39.561 1.00 47.75 157 PRO A C 1
ATOM 1241 O O . PRO A 1 157 ? 9.068 12.935 -40.100 1.00 47.75 157 PRO A O 1
ATOM 1244 N N . LYS A 1 158 ? 9.701 14.777 -38.963 1.00 54.06 158 LYS A N 1
ATOM 1245 C CA . LYS A 1 158 ? 8.459 15.519 -39.204 1.00 54.06 158 LYS A CA 1
ATOM 1246 C C . LYS A 1 158 ? 8.278 15.534 -40.714 1.00 54.06 158 LYS A C 1
ATOM 1248 O O . LYS A 1 158 ? 9.109 16.130 -41.394 1.00 54.06 158 LYS A O 1
ATOM 1253 N N . ARG A 1 159 ? 7.250 14.837 -41.207 1.00 45.12 159 ARG A N 1
ATOM 1254 C CA . ARG A 1 159 ? 6.842 14.830 -42.610 1.00 45.12 159 ARG A CA 1
ATOM 1255 C C . ARG A 1 159 ? 6.775 16.296 -43.019 1.00 45.12 159 ARG A C 1
ATOM 1257 O O . ARG A 1 159 ? 5.910 17.027 -42.536 1.00 45.12 159 ARG A O 1
ATOM 1264 N N . SER A 1 160 ? 7.781 16.749 -43.759 1.00 45.25 160 SER A N 1
ATOM 1265 C CA . SER A 1 160 ? 7.852 18.110 -44.256 1.00 45.25 160 SER A CA 1
ATOM 1266 C C . SER A 1 160 ? 6.562 18.333 -45.027 1.00 45.25 160 SER A C 1
ATOM 1268 O O . SER A 1 160 ? 6.224 17.561 -45.925 1.00 45.25 160 SER A O 1
ATOM 1270 N N . GLN A 1 161 ? 5.801 19.347 -44.621 1.00 44.97 161 GLN A N 1
ATOM 1271 C CA . GLN A 1 161 ? 4.759 19.888 -45.480 1.00 44.97 161 GLN A CA 1
ATOM 1272 C C . GLN A 1 161 ? 5.387 20.161 -46.854 1.00 44.97 161 GLN A C 1
ATOM 1274 O O . GLN A 1 161 ? 6.552 20.574 -46.896 1.00 44.97 161 GLN A O 1
ATOM 1279 N N . PRO A 1 162 ? 4.673 19.901 -47.960 1.00 44.50 162 PRO A N 1
ATOM 1280 C CA . PRO A 1 162 ? 5.213 20.144 -49.284 1.00 44.50 162 PRO A CA 1
ATOM 1281 C C . PRO A 1 162 ? 5.629 21.611 -49.371 1.00 44.50 162 PRO A C 1
ATOM 1283 O O . PRO A 1 162 ? 4.818 22.517 -49.170 1.00 44.50 162 PRO A O 1
ATOM 1286 N N . THR A 1 163 ? 6.920 21.820 -49.614 1.00 43.34 163 THR A N 1
ATOM 1287 C CA . THR A 1 163 ? 7.503 23.103 -49.979 1.00 43.34 163 THR A CA 1
ATOM 1288 C C . THR A 1 163 ? 6.657 23.663 -51.115 1.00 43.34 163 THR A C 1
ATOM 1290 O O . THR A 1 163 ? 6.560 23.041 -52.174 1.00 43.34 163 THR A O 1
ATOM 1293 N N . LYS A 1 164 ? 5.979 24.795 -50.888 1.00 44.09 164 LYS A N 1
ATOM 1294 C CA . LYS A 1 164 ? 5.348 25.530 -51.983 1.00 44.09 164 LYS A CA 1
ATOM 1295 C C . LYS A 1 164 ? 6.442 25.838 -53.005 1.00 44.09 164 LYS A C 1
ATOM 1297 O O . LYS A 1 164 ? 7.442 26.459 -52.659 1.00 44.09 164 LYS A O 1
ATOM 1302 N N . SER A 1 165 ? 6.215 25.307 -54.203 1.00 44.44 165 SER A N 1
ATOM 1303 C CA . SER A 1 165 ? 6.853 25.593 -55.484 1.00 44.44 165 SER A CA 1
ATOM 1304 C C . SER A 1 165 ? 7.627 26.905 -55.525 1.00 44.44 165 SER A C 1
ATOM 1306 O O . SER A 1 165 ? 7.095 27.963 -55.194 1.00 44.44 165 SER A O 1
ATOM 1308 N N . GLU A 1 166 ? 8.854 26.795 -56.019 1.00 48.03 166 GLU A N 1
ATOM 1309 C CA . GLU A 1 166 ? 9.674 27.872 -56.555 1.00 48.03 166 GLU A CA 1
ATOM 1310 C C . GLU A 1 166 ? 8.862 28.818 -57.451 1.00 48.03 166 GLU A C 1
ATOM 1312 O O . GLU A 1 166 ? 8.050 28.379 -58.268 1.00 48.03 166 GLU A O 1
ATOM 1317 N N . GLU A 1 167 ? 9.145 30.113 -57.338 1.00 50.00 167 GLU A N 1
ATOM 1318 C CA . GLU A 1 167 ? 8.868 31.096 -58.380 1.00 50.00 167 GLU A CA 1
ATOM 1319 C C . GLU A 1 167 ? 10.230 31.688 -58.795 1.00 50.00 167 GLU A C 1
ATOM 1321 O O . GLU A 1 167 ? 10.934 32.258 -57.951 1.00 50.00 167 GLU A O 1
ATOM 1326 N N . PRO A 1 168 ? 10.684 31.507 -60.050 1.00 48.50 168 PRO A N 1
ATOM 1327 C CA . PRO A 1 168 ? 11.996 31.972 -60.472 1.00 48.50 168 PRO A CA 1
ATOM 1328 C C . PRO A 1 168 ? 11.939 33.482 -60.715 1.00 48.50 168 PRO A C 1
ATOM 1330 O O . PRO A 1 168 ? 11.314 33.956 -61.664 1.00 48.50 168 PRO A O 1
ATOM 1333 N N . ARG A 1 169 ? 12.634 34.265 -59.883 1.00 45.12 169 ARG A N 1
ATOM 1334 C CA . ARG A 1 169 ? 12.885 35.681 -60.180 1.00 45.12 169 ARG A CA 1
ATOM 1335 C C . ARG A 1 169 ? 13.787 35.782 -61.413 1.00 45.12 169 ARG A C 1
ATOM 1337 O O . ARG A 1 169 ? 15.003 35.620 -61.321 1.00 45.12 169 ARG A O 1
ATOM 1344 N N . ARG A 1 170 ? 13.170 36.063 -62.566 1.00 44.12 170 ARG A N 1
ATOM 1345 C CA . ARG A 1 170 ? 13.827 36.579 -63.775 1.00 44.12 170 ARG A CA 1
ATOM 1346 C C . ARG A 1 170 ? 14.741 37.748 -63.392 1.00 44.12 170 ARG A C 1
ATOM 1348 O O . ARG A 1 170 ? 14.272 38.751 -62.861 1.00 44.12 170 ARG A O 1
ATOM 1355 N N . ARG A 1 171 ? 16.034 37.634 -63.703 1.00 47.72 171 ARG A N 1
ATOM 1356 C CA . ARG A 1 171 ? 16.906 38.800 -63.874 1.00 47.72 171 ARG A CA 1
ATOM 1357 C C . ARG A 1 171 ? 16.560 39.422 -65.222 1.00 47.72 171 ARG A C 1
ATOM 1359 O O . ARG A 1 171 ? 16.897 38.850 -66.254 1.00 47.72 171 ARG A O 1
ATOM 1366 N N . THR A 1 172 ? 15.889 40.564 -65.210 1.00 43.22 172 THR A N 1
ATOM 1367 C CA . THR A 1 172 ? 15.779 41.417 -66.393 1.00 43.22 172 THR A CA 1
ATOM 1368 C C . THR A 1 172 ? 16.881 42.464 -66.276 1.00 43.22 172 THR A C 1
ATOM 1370 O O . THR A 1 172 ? 16.792 43.360 -65.443 1.00 43.22 172 THR A O 1
ATOM 1373 N N . ASN A 1 173 ? 17.949 42.309 -67.062 1.00 47.97 173 ASN A N 1
ATOM 1374 C CA . ASN A 1 173 ? 18.843 43.417 -67.383 1.00 47.97 173 ASN A CA 1
ATOM 1375 C C . ASN A 1 173 ? 18.037 44.366 -68.273 1.00 47.97 173 ASN A C 1
ATOM 1377 O O . ASN A 1 173 ? 17.802 44.047 -69.437 1.00 47.97 173 ASN A O 1
ATOM 1381 N N . VAL A 1 174 ? 17.571 45.480 -67.714 1.00 48.44 174 VAL A N 1
ATOM 1382 C CA . VAL A 1 174 ? 17.076 46.600 -68.513 1.00 48.44 174 VAL A CA 1
ATOM 1383 C C . VAL A 1 174 ? 18.261 47.530 -68.723 1.00 48.44 174 VAL A C 1
ATOM 1385 O O . VAL A 1 174 ? 18.881 48.007 -67.778 1.00 48.44 174 VAL A O 1
ATOM 1388 N N . ILE A 1 175 ? 18.620 47.639 -69.992 1.00 44.66 175 ILE A N 1
ATOM 1389 C CA . ILE A 1 175 ? 19.578 48.568 -70.565 1.00 44.66 175 ILE A CA 1
ATOM 1390 C C . ILE A 1 175 ? 18.854 49.921 -70.605 1.00 44.66 175 ILE A C 1
ATOM 1392 O O . ILE A 1 175 ? 17.853 50.028 -71.308 1.00 44.66 175 ILE A O 1
ATOM 1396 N N . ASP A 1 176 ? 19.316 50.908 -69.834 1.00 47.25 176 ASP A N 1
ATOM 1397 C CA . ASP A 1 176 ? 18.884 52.304 -69.982 1.00 47.25 176 ASP A CA 1
ATOM 1398 C C . ASP A 1 176 ? 19.586 52.883 -71.213 1.00 47.25 176 ASP A C 1
ATOM 1400 O O . ASP A 1 176 ? 20.786 53.162 -71.187 1.00 47.25 176 ASP A O 1
ATOM 1404 N N . VAL A 1 177 ? 18.837 52.997 -72.307 1.00 48.25 177 VAL A N 1
ATOM 1405 C CA . VAL A 1 177 ? 19.215 53.734 -73.513 1.00 48.25 177 VAL A CA 1
ATOM 1406 C C . VAL A 1 177 ? 18.030 54.617 -73.887 1.00 48.25 177 VAL A C 1
ATOM 1408 O O . VAL A 1 177 ? 16.955 54.113 -74.194 1.00 48.25 177 VAL A O 1
ATOM 1411 N N . ASP A 1 178 ? 18.314 55.916 -73.842 1.00 39.81 178 ASP A N 1
ATOM 1412 C CA . ASP A 1 178 ? 17.685 57.032 -74.543 1.00 39.81 178 ASP A CA 1
ATOM 1413 C C . ASP A 1 178 ? 16.194 57.312 -74.316 1.00 39.81 178 ASP A C 1
ATOM 1415 O O . ASP A 1 178 ? 15.322 56.695 -74.919 1.00 39.81 178 ASP A O 1
ATOM 1419 N N . ASP A 1 179 ? 15.929 58.400 -73.585 1.00 43.94 179 ASP A N 1
ATOM 1420 C CA . ASP A 1 179 ? 14.813 59.291 -73.905 1.00 43.94 179 ASP A CA 1
ATOM 1421 C C . ASP A 1 179 ? 15.341 60.733 -74.012 1.00 43.94 179 ASP A C 1
ATOM 1423 O O . ASP A 1 179 ? 15.603 61.427 -73.028 1.00 43.94 179 ASP A O 1
ATOM 1427 N N . PHE A 1 180 ? 15.565 61.146 -75.260 1.00 44.41 180 PHE A N 1
ATOM 1428 C CA . PHE A 1 180 ? 15.784 62.523 -75.692 1.00 44.41 180 PHE A CA 1
ATOM 1429 C C . PHE A 1 180 ? 14.423 63.162 -76.009 1.00 44.41 180 PHE A C 1
ATOM 1431 O O . PHE A 1 180 ? 13.724 62.682 -76.893 1.00 44.41 180 PHE A O 1
ATOM 1438 N N . HIS A 1 181 ? 14.105 64.289 -75.369 1.00 44.97 181 HIS A N 1
ATOM 1439 C CA . HIS A 1 181 ? 13.194 65.348 -75.845 1.00 44.97 181 HIS A CA 1
ATOM 1440 C C . HIS A 1 181 ? 13.491 66.593 -74.976 1.00 44.97 181 HIS A C 1
ATOM 1442 O O . HIS A 1 181 ? 13.294 66.538 -73.770 1.00 44.97 181 HIS A O 1
ATOM 1448 N N . VAL A 1 182 ? 14.282 67.587 -75.405 1.00 49.66 182 VAL A N 1
ATOM 1449 C CA . VAL A 1 182 ? 14.063 68.694 -76.371 1.00 49.66 182 VAL A CA 1
ATOM 1450 C C . VAL A 1 182 ? 13.055 69.766 -75.898 1.00 49.66 182 VAL A C 1
ATOM 1452 O O . VAL A 1 182 ? 11.863 69.485 -75.848 1.00 49.66 182 VAL A O 1
ATOM 1455 N N . HIS A 1 183 ? 13.604 70.987 -75.716 1.00 37.41 183 HIS A N 1
ATOM 1456 C CA . HIS A 1 183 ? 13.018 72.353 -75.668 1.00 37.41 183 HIS A CA 1
ATOM 1457 C C . HIS A 1 183 ? 12.190 72.758 -74.420 1.00 37.41 183 HIS A C 1
ATOM 1459 O O . HIS A 1 183 ? 11.547 71.909 -73.821 1.00 37.41 183 HIS A O 1
ATOM 1465 N N . ASP A 1 184 ? 12.272 73.978 -73.856 1.00 42.19 184 ASP A N 1
ATOM 1466 C CA . ASP A 1 184 ? 12.372 75.362 -74.396 1.00 42.19 184 ASP A CA 1
ATOM 1467 C C . ASP A 1 184 ? 13.294 76.280 -73.525 1.00 42.19 184 ASP A C 1
ATOM 1469 O O . ASP A 1 184 ? 13.478 76.014 -72.339 1.00 42.19 184 ASP A O 1
ATOM 1473 N N . GLU A 1 185 ? 14.114 77.170 -74.110 1.00 43.41 185 GLU A N 1
ATOM 1474 C CA . GLU A 1 185 ? 13.98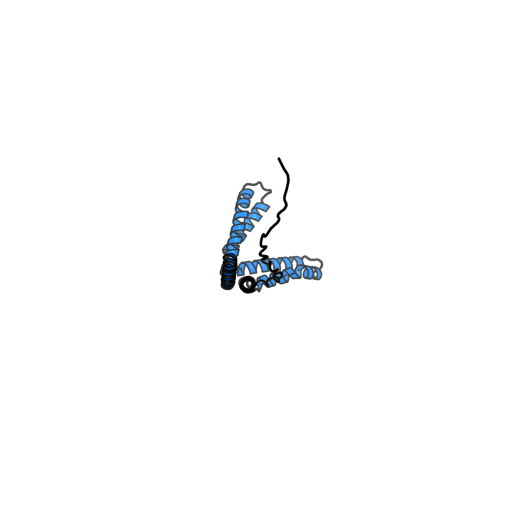3 78.658 -74.205 1.00 43.41 185 GLU A CA 1
ATOM 1475 C C . GLU A 1 185 ? 13.881 79.459 -72.881 1.00 43.41 185 GLU A C 1
ATOM 1477 O O . GLU A 1 185 ? 12.817 79.534 -72.276 1.00 43.41 185 GLU A O 1
ATOM 1482 N N . GLU A 1 186 ? 14.990 80.098 -72.463 1.00 38.59 186 GLU A N 1
ATOM 1483 C CA . GLU A 1 186 ? 15.216 81.571 -72.409 1.00 38.59 186 GLU A CA 1
ATOM 1484 C C . GLU A 1 186 ? 16.681 81.893 -72.045 1.00 38.59 186 GLU A C 1
ATOM 1486 O O . GLU A 1 186 ? 17.247 81.224 -71.147 1.00 38.59 186 GLU A O 1
#

pLDDT: mean 80.07, std 17.06, range [37.41, 95.81]

Mean predicted aligned error: 13.45 Å

Foldseek 3Di:
DVVLVVLLVLLVVLLVVLVVLLPDQLQVVLLVVLLVVLVVLCVVLVVQLVVLVPDDPVSVVSNVVSVVSNVVSVVSNPDRPLVVLLVVLVVLCVVLVVQLVPDPDNVVSCVVCVVSPVSSCCSNPPRVSVVSSVVSNVVSVVSNVVSVVSNVVSVDDPPDDPDPDDDDPDDDPDDDDDDDDDDDDD